Protein 4BGQ (pdb70)

Nearest PDB structures (foldseek):
  4bgq-assembly1_A  TM=1.004E+00  e=2.127E-53  Homo sapiens
  2r3m-assembly1_A  TM=8.392E-01  e=1.145E-23  Homo sapiens
  1ckp-assembly1_A  TM=8.505E-01  e=2.343E-23  Homo sapiens
  8jg8-assembly1_A  TM=8.129E-01  e=1.604E-18  Homo sapiens
  7bko-assembly1_A  TM=8.033E-01  e=1.248E-16  Homo sapiens

Sequence (276 aa):
VMNKFEILGVVGEGAYGVVLKCRHKETHEIVAIKKFKVKETTLRELKMLRTLKQENIVELKEAFRRRGKLYLVFEYVEKNMLELLEEMPNGVPPEKVKSYIYQLIKAIHWCHKNDIVHRDIKPENLLISHNDVLKLCDFGFFARNLSETRWYRSPELLLGAPYGKSVVDMWSVGCILGELSDGQPLFPGESEIDQLFTIQKVLGPLPSEQMKLFYSNPRFHGLRFPAVVNHPQSLERRYLGILNSVLLDLMMKNLLKLDPADRYLTEQCLNHPTFQTQRL

Structure (mmCIF, N/CA/C/O backbone):
data_4BGQ
#
_entry.id   4BGQ
#
_cell.length_a   51.942
_cell.length_b   65.507
_cell.length_c   102.899
_cell.angle_alpha   90.00
_cell.angle_beta   90.00
_cell.angle_gamma   90.00
#
_symmetry.space_group_name_H-M   'P 21 21 21'
#
loop_
_entity.id
_entity.type
_entity.pdbx_description
1 polymer 'CYCLIN-DEPENDENT KINASE-LIKE 5'
2 non-polymer 'SODIUM ION'
3 non-polymer [4-({4-[(3-cyclopentyl-1H-pyrazol-5-yl)amino]pyrimidin-2-yl}amino)phenyl]acetonitrile
4 non-polymer 1,2-ETHANEDIOL
5 non-polymer 'ACETATE ION'
6 water water
#
loop_
_atom_site.group_PDB
_atom_site.id
_atom_site.type_symbol
_atom_site.label_atom_id
_atom_site.label_alt_id
_atom_site.label_comp_id
_atom_site.label_asym_id
_atom_site.label_entity_id
_atom_site.label_seq_id
_atom_site.pdbx_PDB_ins_code
_atom_site.Cartn_x
_atom_site.Cartn_y
_atom_site.Cartn_z
_atom_site.occupancy
_atom_site.B_iso_or_equiv
_atom_site.auth_seq_id
_atom_site.auth_comp_id
_atom_site.auth_asym_id
_atom_site.auth_atom_id
_atom_site.pdbx_PDB_model_num
ATOM 1 N N . VAL A 1 10 ? 67.990 28.687 48.919 1.00 82.34 9 VAL A N 1
ATOM 2 C CA . VAL A 1 10 ? 67.627 30.121 48.690 1.00 85.32 9 VAL A CA 1
ATOM 3 C C . VAL A 1 10 ? 66.582 30.233 47.574 1.00 84.89 9 VAL A C 1
ATOM 4 O O . VAL A 1 10 ? 65.910 29.252 47.256 1.00 85.94 9 VAL A O 1
ATOM 6 N N . MET A 1 11 ? 66.433 31.424 46.991 1.00 84.39 10 MET A N 1
ATOM 7 C CA . MET A 1 11 ? 65.699 31.578 45.725 1.00 78.46 10 MET A CA 1
ATOM 8 C C . MET A 1 11 ? 66.588 31.089 44.586 1.00 74.42 10 MET A C 1
ATOM 9 O O . MET A 1 11 ? 66.177 31.028 43.424 1.00 74.65 10 MET A O 1
ATOM 14 N N . ASN A 1 12 ? 67.830 30.780 44.948 1.00 69.09 11 ASN A N 1
ATOM 15 C CA . ASN A 1 12 ? 68.628 29.794 44.249 1.00 66.38 11 ASN A CA 1
ATOM 16 C C . ASN A 1 12 ? 67.805 28.500 44.084 1.00 56.83 11 ASN A C 1
ATOM 17 O O . ASN A 1 12 ? 67.442 28.155 42.967 1.00 56.11 11 ASN A O 1
ATOM 22 N N . LYS A 1 13 ? 67.476 27.830 45.195 1.00 49.81 12 LYS A N 1
ATOM 23 C CA . LYS A 1 13 ? 66.833 26.497 45.176 1.00 45.07 12 LYS A CA 1
ATOM 24 C C . LYS A 1 13 ? 65.311 26.480 44.927 1.00 40.56 12 LYS A C 1
ATOM 25 O O . LYS A 1 13 ? 64.768 25.465 44.492 1.00 35.46 12 LYS A O 1
ATOM 27 N N . PHE A 1 14 ? 64.634 27.583 45.240 1.00 37.16 13 PHE A N 1
ATOM 28 C CA . PHE A 1 14 ? 63.180 27.669 45.114 1.00 36.04 13 PHE A CA 1
ATOM 29 C C . PHE A 1 14 ? 62.789 28.633 44.004 1.00 37.59 13 PHE A C 1
ATOM 30 O O . PHE A 1 14 ? 63.232 29.783 43.999 1.00 41.94 13 PHE A O 1
ATOM 38 N N . GLU A 1 15 ? 61.952 28.167 43.083 1.00 37.21 14 GLU A N 1
ATOM 39 C CA . GLU A 1 15 ? 61.348 29.011 42.067 1.00 37.95 14 GLU A CA 1
ATOM 40 C C . GLU A 1 15 ? 60.057 29.634 42.604 1.00 36.71 14 GLU A C 1
ATOM 41 O O . GLU A 1 15 ? 59.201 28.925 43.136 1.00 33.64 14 GLU A O 1
ATOM 47 N N . ILE A 1 16 ? 59.893 30.943 42.412 1.00 36.66 15 ILE A N 1
ATOM 48 C CA . ILE A 1 16 ? 58.672 31.648 42.835 1.00 36.55 15 ILE A CA 1
ATOM 49 C C . ILE A 1 16 ? 57.557 31.396 41.828 1.00 35.43 15 ILE A C 1
ATOM 50 O O . ILE A 1 16 ? 57.718 31.681 40.654 1.00 35.60 15 ILE A O 1
ATOM 55 N N . LEU A 1 17 ? 56.431 30.861 42.291 1.00 33.56 16 LEU A N 1
ATOM 56 C CA . LEU A 1 17 ? 55.268 30.619 41.437 1.00 33.75 16 LEU A CA 1
ATOM 57 C C . LEU A 1 17 ? 54.225 31.726 41.536 1.00 33.38 16 LEU A C 1
ATOM 58 O O . LEU A 1 17 ? 53.494 31.951 40.588 1.00 34.31 16 LEU A O 1
ATOM 63 N N . GLY A 1 18 ? 54.155 32.405 42.675 1.00 32.33 17 GLY A N 1
ATOM 64 C CA . GLY A 1 18 ? 53.221 33.507 42.848 1.00 33.14 17 GLY A CA 1
ATOM 65 C C . GLY A 1 18 ? 53.140 33.993 44.283 1.00 33.01 17 GLY A C 1
ATOM 66 O O . GLY A 1 18 ? 53.791 33.450 45.179 1.00 31.17 17 GLY A O 1
ATOM 67 N N . VAL A 1 19 ? 52.340 35.029 44.501 1.00 33.37 18 VAL A N 1
ATOM 68 C CA . VAL A 1 19 ? 52.179 35.607 45.820 1.00 34.86 18 VAL A CA 1
ATOM 69 C C . VAL A 1 19 ? 50.887 35.067 46.413 1.00 35.38 18 VAL A C 1
ATOM 70 O O . VAL A 1 19 ? 49.825 35.178 45.799 1.00 35.22 18 VAL A O 1
ATOM 74 N N . VAL A 1 20 ? 51.006 34.449 47.584 1.00 34.16 19 VAL A N 1
ATOM 75 C CA . VAL A 1 20 ? 49.869 33.929 48.342 1.00 36.56 19 VAL A CA 1
ATOM 76 C C . VAL A 1 20 ? 49.173 35.048 49.097 1.00 37.66 19 VAL A C 1
ATOM 77 O O . VAL A 1 20 ? 47.953 35.142 49.098 1.00 41.23 19 VAL A O 1
ATOM 81 N N . GLY A 1 21 ? 49.954 35.870 49.776 1.00 38.91 20 GLY A N 1
ATOM 82 C CA . GLY A 1 21 ? 49.403 36.945 50.568 1.00 39.98 20 GLY A CA 1
ATOM 83 C C . GLY A 1 21 ? 50.456 37.957 50.948 1.00 42.01 20 GLY A C 1
ATOM 84 O O . GLY A 1 21 ? 51.649 37.667 50.935 1.00 37.62 20 GLY A O 1
ATOM 85 N N . GLU A 1 22 ? 49.991 39.163 51.252 1.00 46.24 21 GLU A N 1
ATOM 86 C CA . GLU A 1 22 ? 50.830 40.249 51.717 1.00 50.99 21 GLU A CA 1
ATOM 87 C C . GLU A 1 22 ? 49.997 41.015 52.729 1.00 55.24 21 GLU A C 1
ATOM 88 O O . GLU A 1 22 ? 48.843 41.331 52.459 1.00 59.79 21 GLU A O 1
ATOM 90 N N . GLY A 1 23 ? 50.559 41.287 53.894 1.00 58.48 22 GLY A N 1
ATOM 91 C CA . GLY A 1 23 ? 49.841 42.053 54.903 1.00 62.81 22 GLY A CA 1
ATOM 92 C C . GLY A 1 23 ? 50.730 42.468 56.052 1.00 66.41 22 GLY A C 1
ATOM 93 O O . GLY A 1 23 ? 51.932 42.699 55.868 1.00 66.32 22 GLY A O 1
ATOM 94 N N . ALA A 1 24 ? 50.121 42.577 57.234 1.00 70.22 23 ALA A N 1
ATOM 95 C CA . ALA A 1 24 ? 50.842 42.849 58.474 1.00 73.45 23 ALA A CA 1
ATOM 96 C C . ALA A 1 24 ? 51.809 41.710 58.810 1.00 75.34 23 ALA A C 1
ATOM 97 O O . ALA A 1 24 ? 52.925 41.950 59.281 1.00 79.68 23 ALA A O 1
ATOM 99 N N . TYR A 1 25 ? 51.378 40.472 58.566 1.00 74.51 24 TYR A N 1
ATOM 100 C CA . TYR A 1 25 ? 52.256 39.294 58.708 1.00 72.39 24 TYR A CA 1
ATOM 101 C C . TYR A 1 25 ? 53.530 39.387 57.854 1.00 71.22 24 TYR A C 1
ATOM 102 O O . TYR A 1 25 ? 54.578 38.868 58.241 1.00 73.89 24 TYR A O 1
ATOM 111 N N . GLY A 1 26 ? 53.436 40.067 56.713 1.00 67.27 25 GLY A N 1
ATOM 112 C CA . GLY A 1 26 ? 54.565 40.232 55.798 1.00 63.27 25 GLY A CA 1
ATOM 113 C C . GLY A 1 26 ? 54.119 39.810 54.413 1.00 57.94 25 GLY A C 1
ATOM 114 O O . GLY A 1 26 ? 53.096 40.298 53.924 1.00 54.85 25 GLY A O 1
ATOM 115 N N . VAL A 1 27 ? 54.869 38.887 53.800 1.00 52.01 26 VAL A N 1
ATOM 116 C CA . VAL A 1 27 ? 54.535 38.356 52.476 1.00 45.67 26 VAL A CA 1
ATOM 117 C C . VAL A 1 27 ? 54.788 36.846 52.421 1.00 41.52 26 VAL A C 1
ATOM 118 O O . VAL A 1 27 ? 55.844 36.361 52.859 1.00 40.04 26 VAL A O 1
ATOM 122 N N . VAL A 1 28 ? 53.799 36.121 51.900 1.00 36.06 27 VAL A N 1
ATOM 123 C CA . VAL A 1 28 ? 53.896 34.683 51.694 1.00 34.20 27 VAL A CA 1
ATOM 124 C C . VAL A 1 28 ? 53.910 34.388 50.197 1.00 31.21 27 VAL A C 1
ATOM 125 O O . VAL A 1 28 ? 52.989 34.780 49.471 1.00 30.32 27 VAL A O 1
ATOM 129 N N . LEU A 1 29 ? 54.945 33.669 49.765 1.00 29.96 28 LEU A N 1
ATOM 130 C CA . LEU A 1 29 ? 55.155 33.284 48.366 1.00 28.84 28 LEU A CA 1
ATOM 131 C C . LEU A 1 29 ? 54.919 31.788 48.181 1.00 27.55 28 LEU A C 1
ATOM 132 O O . LEU A 1 29 ? 55.288 30.979 49.040 1.00 25.59 28 LEU A O 1
ATOM 137 N N . LYS A 1 30 ? 54.304 31.435 47.059 1.00 26.17 29 LYS A N 1
ATOM 138 C CA . LYS A 1 30 ? 54.103 30.060 46.667 1.00 25.78 29 LYS A CA 1
ATOM 139 C C . LYS A 1 30 ? 55.300 29.707 45.807 1.00 25.65 29 LYS A C 1
ATOM 140 O O . LYS A 1 30 ? 55.549 30.373 44.799 1.00 26.35 29 LYS A O 1
ATOM 146 N N . CYS A 1 31 ? 56.044 28.676 46.197 1.00 24.05 30 CYS A N 1
ATOM 147 C CA . CYS A 1 31 ? 57.319 28.360 45.542 1.00 24.81 30 CYS A CA 1
ATOM 148 C C . CYS A 1 31 ? 57.471 26.869 45.303 1.00 24.69 30 CYS A C 1
ATOM 149 O O . CYS A 1 31 ? 56.729 26.061 45.864 1.00 24.38 30 CYS A O 1
ATOM 152 N N . ARG A 1 32 ? 58.450 26.514 44.470 1.00 25.34 31 ARG A N 1
ATOM 153 C CA . ARG A 1 32 ? 58.691 25.128 44.076 1.00 25.56 31 ARG A CA 1
ATOM 154 C C . ARG A 1 32 ? 60.186 24.840 44.156 1.00 26.03 31 ARG A C 1
ATOM 155 O O . ARG A 1 32 ? 60.996 25.584 43.593 1.00 26.11 31 ARG A O 1
ATOM 163 N N . HIS A 1 33 ? 60.546 23.789 44.889 1.00 26.03 32 HIS A N 1
ATOM 164 C CA . HIS A 1 33 ? 61.927 23.354 44.972 1.00 27.82 32 HIS A CA 1
ATOM 165 C C . HIS A 1 33 ? 62.396 22.853 43.593 1.00 28.33 32 HIS A C 1
ATOM 166 O O . HIS A 1 33 ? 61.776 21.969 42.997 1.00 26.03 32 HIS A O 1
ATOM 173 N N . LYS A 1 34 ? 63.494 23.415 43.103 1.00 30.01 33 LYS A N 1
ATOM 174 C CA . LYS A 1 34 ? 63.984 23.120 41.748 1.00 33.29 33 LYS A CA 1
ATOM 175 C C . LYS A 1 34 ? 64.471 21.690 41.534 1.00 32.64 33 LYS A C 1
ATOM 176 O O . LYS A 1 34 ? 64.390 21.172 40.428 1.00 32.23 33 LYS A O 1
ATOM 182 N N . GLU A 1 35 ? 64.986 21.065 42.583 1.00 33.24 34 GLU A N 1
ATOM 183 C CA . GLU A 1 35 ? 65.466 19.681 42.497 1.00 34.40 34 GLU A CA 1
ATOM 184 C C . GLU A 1 35 ? 64.391 18.632 42.798 1.00 31.76 34 GLU A C 1
ATOM 185 O O . GLU A 1 35 ? 64.270 17.677 42.064 1.00 28.78 34 GLU A O 1
ATOM 191 N N . THR A 1 36 ? 63.600 18.827 43.856 1.00 29.02 35 THR A N 1
ATOM 192 C CA . THR A 1 36 ? 62.609 17.835 44.294 1.00 28.27 35 THR A CA 1
ATOM 193 C C . THR A 1 36 ? 61.203 18.103 43.759 1.00 27.30 35 THR A C 1
ATOM 194 O O . THR A 1 36 ? 60.349 17.229 43.830 1.00 28.64 35 THR A O 1
ATOM 198 N N . HIS A 1 37 ? 60.972 19.306 43.233 1.00 27.41 36 HIS A N 1
ATOM 199 C CA . HIS A 1 37 ? 59.646 19.771 42.778 1.00 25.92 36 HIS A CA 1
ATOM 200 C C . HIS A 1 37 ? 58.556 19.880 43.869 1.00 23.63 36 HIS A C 1
ATOM 201 O O . HIS A 1 37 ? 57.394 20.059 43.552 1.00 22.20 36 HIS A O 1
ATOM 208 N N . GLU A 1 38 ? 58.930 19.842 45.137 1.00 23.62 37 GLU A N 1
ATOM 209 C CA . GLU A 1 38 ? 57.954 20.051 46.208 1.00 24.01 37 GLU A CA 1
ATOM 210 C C . GLU A 1 38 ? 57.434 21.485 46.162 1.00 22.99 37 GLU A C 1
ATOM 211 O O . GLU A 1 38 ? 58.222 22.425 46.029 1.00 23.02 37 GLU A O 1
ATOM 217 N N . ILE A 1 39 ? 56.123 21.661 46.330 1.00 22.04 38 ILE A N 1
ATOM 218 C CA . ILE A 1 39 ? 55.545 23.006 46.411 1.00 22.51 38 ILE A CA 1
ATOM 219 C C . ILE A 1 39 ? 55.486 23.400 47.892 1.00 22.01 38 ILE A C 1
ATOM 220 O O . ILE A 1 39 ? 55.062 22.603 48.715 1.00 21.00 38 ILE A O 1
ATOM 225 N N . VAL A 1 40 ? 55.939 24.615 48.210 1.00 21.26 39 VAL A N 1
ATOM 226 C CA . VAL A 1 40 ? 55.978 25.113 49.573 1.00 22.04 39 VAL A CA 1
ATOM 227 C C . VAL A 1 40 ? 55.455 26.544 49.649 1.00 21.89 39 VAL A C 1
ATOM 228 O O . VAL A 1 40 ? 55.317 27.209 48.631 1.00 21.29 39 VAL A O 1
ATOM 232 N N . ALA A 1 41 ? 55.165 26.996 50.867 1.00 22.60 40 ALA A N 1
ATOM 233 C CA . ALA A 1 41 ? 54.830 28.388 51.137 1.00 23.10 40 ALA A CA 1
ATOM 234 C C . ALA A 1 41 ? 55.981 29.049 51.880 1.00 24.09 40 ALA A C 1
ATOM 235 O O . ALA A 1 41 ? 56.354 28.612 52.970 1.00 24.56 40 ALA A O 1
ATOM 237 N N . ILE A 1 42 ? 56.537 30.112 51.318 1.00 23.68 41 ILE A N 1
ATOM 238 C CA . ILE A 1 42 ? 57.682 30.757 51.940 1.00 26.05 41 ILE A CA 1
ATOM 239 C C . ILE A 1 42 ? 57.289 32.122 52.478 1.00 28.54 41 ILE A C 1
ATOM 240 O O . ILE A 1 42 ? 56.793 32.977 51.740 1.00 28.23 41 ILE A O 1
ATOM 245 N N . LYS A 1 43 ? 57.483 32.301 53.781 1.00 30.72 42 LYS A N 1
ATOM 246 C CA . LYS A 1 43 ? 57.195 33.570 54.411 1.00 34.15 42 LYS A CA 1
ATOM 247 C C . LYS A 1 43 ? 58.484 34.390 54.465 1.00 38.55 42 LYS A C 1
ATOM 248 O O . LYS A 1 43 ? 59.469 33.985 55.088 1.00 35.65 42 LYS A O 1
ATOM 254 N N . LYS A 1 44 ? 58.462 35.531 53.779 1.00 44.57 43 LYS A N 1
ATOM 255 C CA . LYS A 1 44 ? 59.567 36.490 53.766 1.00 51.12 43 LYS A CA 1
ATOM 256 C C . LYS A 1 44 ? 59.182 37.678 54.636 1.00 55.11 43 LYS A C 1
ATOM 257 O O . LYS A 1 44 ? 58.023 38.085 54.678 1.00 54.45 43 LYS A O 1
ATOM 263 N N . PHE A 1 45 ? 60.168 38.223 55.338 1.00 60.18 44 PHE A N 1
ATOM 264 C CA . PHE A 1 45 ? 59.937 39.298 56.287 1.00 64.43 44 PHE A CA 1
ATOM 265 C C . PHE A 1 45 ? 60.382 40.632 55.680 1.00 67.06 44 PHE A C 1
ATOM 266 O O . PHE A 1 45 ? 61.399 40.691 54.987 1.00 68.88 44 PHE A O 1
ATOM 274 N N . LYS A 1 46 ? 59.607 41.686 55.920 1.00 68.61 45 LYS A N 1
ATOM 275 C CA . LYS A 1 46 ? 59.937 43.025 55.412 1.00 71.90 45 LYS A CA 1
ATOM 276 C C . LYS A 1 46 ? 60.970 43.713 56.301 1.00 75.29 45 LYS A C 1
ATOM 277 O O . LYS A 1 46 ? 60.641 44.217 57.375 1.00 77.97 45 LYS A O 1
ATOM 279 N N . VAL A 1 54 ? 64.996 39.068 63.278 1.00 55.14 53 VAL A N 1
ATOM 280 C CA . VAL A 1 54 ? 64.247 38.063 64.029 1.00 54.94 53 VAL A CA 1
ATOM 281 C C . VAL A 1 54 ? 63.788 38.618 65.374 1.00 57.72 53 VAL A C 1
ATOM 282 O O . VAL A 1 54 ? 64.577 39.211 66.101 1.00 62.98 53 VAL A O 1
ATOM 286 N N . LYS A 1 55 ? 62.522 38.397 65.711 1.00 58.49 54 LYS A N 1
ATOM 287 C CA . LYS A 1 55 ? 61.960 38.904 66.959 1.00 60.16 54 LYS A CA 1
ATOM 288 C C . LYS A 1 55 ? 61.478 37.756 67.844 1.00 60.31 54 LYS A C 1
ATOM 289 O O . LYS A 1 55 ? 61.328 36.620 67.376 1.00 58.26 54 LYS A O 1
ATOM 293 N N . GLU A 1 56 ? 61.249 38.066 69.122 1.00 58.48 55 GLU A N 1
ATOM 294 C CA . GLU A 1 56 ? 60.910 37.066 70.136 1.00 54.86 55 GLU A CA 1
ATOM 295 C C . GLU A 1 56 ? 59.717 36.239 69.714 1.00 52.97 55 GLU A C 1
ATOM 296 O O . GLU A 1 56 ? 59.690 35.021 69.926 1.00 52.25 55 GLU A O 1
ATOM 298 N N . THR A 1 57 ? 58.738 36.905 69.107 1.00 47.97 56 THR A N 1
ATOM 299 C CA . THR A 1 57 ? 57.513 36.258 68.690 1.00 46.34 56 THR A CA 1
ATOM 300 C C . THR A 1 57 ? 57.828 35.129 67.699 1.00 42.82 56 THR A C 1
ATOM 301 O O . THR A 1 57 ? 57.297 34.031 67.839 1.00 41.18 56 THR A O 1
ATOM 305 N N . THR A 1 58 ? 58.712 35.385 66.731 1.00 38.77 57 THR A N 1
ATOM 306 C CA . THR A 1 58 ? 59.079 34.351 65.758 1.00 37.53 57 THR A CA 1
ATOM 307 C C . THR A 1 58 ? 59.664 33.134 66.488 1.00 34.31 57 THR A C 1
ATOM 308 O O . THR A 1 58 ? 59.239 32.013 66.235 1.00 32.96 57 THR A O 1
ATOM 312 N N . LEU A 1 59 ? 60.608 33.353 67.406 1.00 33.45 58 LEU A N 1
ATOM 313 C CA . LEU A 1 59 ? 61.225 32.236 68.141 1.00 32.75 58 LEU A CA 1
ATOM 314 C C . LEU A 1 59 ? 60.216 31.443 68.996 1.00 33.08 58 LEU A C 1
ATOM 315 O O . LEU A 1 59 ? 60.296 30.215 69.086 1.00 29.80 58 LEU A O 1
ATOM 320 N N . ARG A 1 60 ? 59.284 32.147 69.627 1.00 32.33 59 ARG A N 1
ATOM 321 C CA . ARG A 1 60 ? 58.238 31.505 70.416 1.00 35.09 59 ARG A CA 1
ATOM 322 C C . ARG A 1 60 ? 57.366 30.597 69.546 1.00 31.30 59 ARG A C 1
ATOM 323 O O . ARG A 1 60 ? 57.066 29.456 69.924 1.00 31.61 59 ARG A O 1
ATOM 331 N N . GLU A 1 61 ? 56.983 31.109 68.379 1.00 31.11 60 GLU A N 1
ATOM 332 C CA . GLU A 1 61 ? 56.120 30.385 67.441 1.00 31.67 60 GLU A CA 1
ATOM 333 C C . GLU A 1 61 ? 56.771 29.112 66.904 1.00 29.50 60 GLU A C 1
ATOM 334 O O . GLU A 1 61 ? 56.132 28.054 66.846 1.00 25.35 60 GLU A O 1
ATOM 340 N N . LEU A 1 62 ? 58.045 29.203 66.521 1.00 29.18 61 LEU A N 1
ATOM 341 C CA . LEU A 1 62 ? 58.753 28.035 66.008 1.00 27.81 61 LEU A CA 1
ATOM 342 C C . LEU A 1 62 ? 58.783 26.916 67.045 1.00 27.01 61 LEU A C 1
ATOM 343 O O . LEU A 1 62 ? 58.612 25.748 66.709 1.00 24.94 61 LEU A O 1
ATOM 348 N N . LYS A 1 63 ? 58.993 27.273 68.308 1.00 27.25 62 LYS A N 1
ATOM 349 C CA . LYS A 1 63 ? 58.964 26.290 69.379 1.00 27.63 62 LYS A CA 1
ATOM 350 C C . LYS A 1 63 ? 57.594 25.609 69.462 1.00 26.68 62 LYS A C 1
ATOM 351 O O . LYS A 1 63 ? 57.499 24.400 69.549 1.00 24.93 62 LYS A O 1
ATOM 357 N N . MET A 1 64 ? 56.526 26.389 69.409 1.00 26.65 63 MET A N 1
ATOM 358 C CA . MET A 1 64 ? 55.184 25.800 69.478 1.00 26.04 63 MET A CA 1
ATOM 359 C C . MET A 1 64 ? 54.872 24.903 68.298 1.00 23.59 63 MET A C 1
ATOM 360 O O . MET A 1 64 ? 54.289 23.824 68.464 1.00 22.61 63 MET A O 1
ATOM 365 N N . LEU A 1 65 ? 55.269 25.332 67.106 1.00 23.61 64 LEU A N 1
ATOM 366 C CA . LEU A 1 65 ? 55.069 24.514 65.920 1.00 25.31 64 LEU A CA 1
ATOM 367 C C . LEU A 1 65 ? 55.735 23.152 66.035 1.00 25.41 64 LEU A C 1
ATOM 368 O O . LEU A 1 65 ? 55.188 22.169 65.560 1.00 25.36 64 LEU A O 1
ATOM 373 N N . ARG A 1 66 ? 56.915 23.089 66.652 1.00 26.47 65 ARG A N 1
ATOM 374 C CA . ARG A 1 66 ? 57.587 21.797 66.849 1.00 27.09 65 ARG A CA 1
ATOM 375 C C . ARG A 1 66 ? 56.841 20.924 67.847 1.00 25.02 65 ARG A C 1
ATOM 376 O O . ARG A 1 66 ? 56.654 19.737 67.633 1.00 25.08 65 ARG A O 1
ATOM 384 N N . THR A 1 67 ? 56.432 21.517 68.954 1.00 24.36 66 THR A N 1
ATOM 385 C CA . THR A 1 67 ? 55.629 20.806 69.932 1.00 25.47 66 THR A CA 1
ATOM 386 C C . THR A 1 67 ? 54.355 20.240 69.318 1.00 25.06 66 THR A C 1
ATOM 387 O O . THR A 1 67 ? 53.979 19.099 69.590 1.00 24.86 66 THR A O 1
ATOM 391 N N . LEU A 1 68 ? 53.706 21.031 68.472 1.00 23.28 67 LEU A N 1
ATOM 392 C CA . LEU A 1 68 ? 52.369 20.688 67.967 1.00 23.32 67 LEU A CA 1
ATOM 393 C C . LEU A 1 68 ? 52.346 19.887 66.649 1.00 22.72 67 LEU A C 1
ATOM 394 O O . LEU A 1 68 ? 51.270 19.595 66.120 1.00 22.12 67 LEU A O 1
ATOM 399 N N . LYS A 1 69 ? 53.509 19.494 66.148 1.00 24.26 68 LYS A N 1
ATOM 400 C CA . LYS A 1 69 ? 53.623 18.846 64.833 1.00 25.51 68 LYS A CA 1
ATOM 401 C C . LYS A 1 69 ? 52.605 17.729 64.685 1.00 26.33 68 LYS A C 1
ATOM 402 O O . LYS A 1 69 ? 52.575 16.809 65.490 1.00 27.60 68 LYS A O 1
ATOM 408 N N . GLN A 1 70 ? 51.726 17.866 63.695 1.00 25.70 69 GLN A N 1
ATOM 409 C CA . GLN A 1 70 ? 50.624 16.946 63.450 1.00 25.30 69 GLN A CA 1
ATOM 410 C C . GLN A 1 70 ? 49.943 17.314 62.130 1.00 24.18 69 GLN A C 1
ATOM 411 O O . GLN A 1 70 ? 50.128 18.425 61.635 1.00 24.08 69 GLN A O 1
ATOM 417 N N . GLU A 1 71 ? 49.145 16.404 61.574 1.00 24.88 70 GLU A N 1
ATOM 418 C CA . GLU A 1 71 ? 48.504 16.620 60.263 1.00 24.36 70 GLU A CA 1
ATOM 419 C C . GLU A 1 71 ? 47.527 17.814 60.239 1.00 24.10 70 GLU A C 1
ATOM 420 O O . GLU A 1 71 ? 47.235 18.344 59.171 1.00 24.04 70 GLU A O 1
ATOM 422 N N . ASN A 1 72 ? 47.014 18.226 61.401 1.00 22.31 71 ASN A N 1
ATOM 423 C CA . ASN A 1 72 ? 46.083 19.377 61.468 1.00 21.05 71 ASN A CA 1
ATOM 424 C C . ASN A 1 72 ? 46.745 20.682 61.943 1.00 19.87 71 ASN A C 1
ATOM 425 O O . ASN A 1 72 ? 46.068 21.659 62.287 1.00 19.64 71 ASN A O 1
ATOM 430 N N . ILE A 1 73 ? 48.073 20.702 61.937 1.00 20.46 72 ILE A N 1
ATOM 431 C CA . ILE A 1 73 ? 48.854 21.899 62.236 1.00 20.02 72 ILE A CA 1
ATOM 432 C C . ILE A 1 73 ? 49.840 22.117 61.081 1.00 21.70 72 ILE A C 1
ATOM 433 O O . ILE A 1 73 ? 50.531 21.173 60.650 1.00 20.52 72 ILE A O 1
ATOM 438 N N . VAL A 1 74 ? 49.938 23.348 60.591 1.00 22.01 73 VAL A N 1
ATOM 439 C CA . VAL A 1 74 ? 50.809 23.618 59.449 1.00 23.90 73 VAL A CA 1
ATOM 440 C C . VAL A 1 74 ? 52.250 23.269 59.805 1.00 24.38 73 VAL A C 1
ATOM 441 O O . VAL A 1 74 ? 52.732 23.601 60.901 1.00 23.30 73 VAL A O 1
ATOM 445 N N . GLU A 1 75 ? 52.922 22.558 58.903 1.00 24.72 74 GLU A N 1
ATOM 446 C CA . GLU A 1 75 ? 54.282 22.120 59.160 1.00 25.12 74 GLU A CA 1
ATOM 447 C C . GLU A 1 75 ? 55.302 23.181 58.736 1.00 25.23 74 GLU A C 1
ATOM 448 O O . GLU A 1 75 ? 55.270 23.683 57.603 1.00 24.40 74 GLU A O 1
ATOM 454 N N . LEU A 1 76 ? 56.217 23.516 59.639 1.00 25.28 75 LEU A N 1
ATOM 455 C CA . LEU A 1 76 ? 57.403 24.284 59.270 1.00 27.36 75 LEU A CA 1
ATOM 456 C C . LEU A 1 76 ? 58.459 23.294 58.778 1.00 27.41 75 LEU A C 1
ATOM 457 O O . LEU A 1 76 ? 58.765 22.316 59.455 1.00 28.30 75 LEU A O 1
ATOM 462 N N . LYS A 1 77 ? 58.992 23.538 57.596 1.00 25.09 76 LYS A N 1
ATOM 463 C CA . LYS A 1 77 ? 59.918 22.610 56.975 1.00 28.35 76 LYS A CA 1
ATOM 464 C C . LYS A 1 77 ? 61.373 23.038 57.150 1.00 28.45 76 LYS A C 1
ATOM 465 O O . LYS A 1 77 ? 62.229 22.190 57.330 1.00 27.79 76 LYS A O 1
ATOM 471 N N . GLU A 1 78 ? 61.658 24.333 57.041 1.00 27.57 77 GLU A N 1
ATOM 472 C CA . GLU A 1 78 ? 63.034 24.835 57.206 1.00 29.44 77 GLU A CA 1
ATOM 473 C C . GLU A 1 78 ? 63.047 26.349 57.330 1.00 28.15 77 GLU A C 1
ATOM 474 O O . GLU A 1 78 ? 62.025 27.007 57.096 1.00 25.02 77 GLU A O 1
ATOM 480 N N . ALA A 1 79 ? 64.189 26.890 57.745 1.00 26.91 78 ALA A N 1
ATOM 481 C CA . ALA A 1 79 ? 64.402 28.338 57.762 1.00 26.96 78 ALA A CA 1
ATOM 482 C C . ALA A 1 79 ? 65.681 28.616 57.013 1.00 28.12 78 ALA A C 1
ATOM 483 O O . ALA A 1 79 ? 66.603 27.824 57.087 1.00 25.42 78 ALA A O 1
ATOM 485 N N . PHE A 1 80 ? 65.744 29.729 56.285 1.00 28.73 79 PHE A N 1
ATOM 486 C CA . PHE A 1 80 ? 67.013 30.160 55.701 1.00 30.35 79 PHE A CA 1
ATOM 487 C C . PHE A 1 80 ? 67.139 31.673 55.710 1.00 33.55 79 PHE A C 1
ATOM 488 O O . PHE A 1 80 ? 66.210 32.380 56.106 1.00 34.28 79 PHE A O 1
ATOM 496 N N . ARG A 1 81 ? 68.327 32.143 55.342 1.00 37.88 80 ARG A N 1
ATOM 497 C CA . ARG A 1 81 ? 68.633 33.564 55.281 1.00 41.85 80 ARG A CA 1
ATOM 498 C C . ARG A 1 81 ? 69.255 33.918 53.947 1.00 43.76 80 ARG A C 1
ATOM 499 O O . ARG A 1 81 ? 70.088 33.190 53.433 1.00 42.40 80 ARG A O 1
ATOM 507 N N . ARG A 1 82 ? 68.850 35.053 53.401 1.00 48.99 81 ARG A N 1
ATOM 508 C CA . ARG A 1 82 ? 69.510 35.618 52.233 1.00 52.75 81 ARG A CA 1
ATOM 509 C C . ARG A 1 82 ? 69.868 37.050 52.613 1.00 55.15 81 ARG A C 1
ATOM 510 O O . ARG A 1 82 ? 68.981 37.894 52.787 1.00 56.10 81 ARG A O 1
ATOM 512 N N . ARG A 1 83 ? 71.164 37.297 52.801 1.00 58.57 82 ARG A N 1
ATOM 513 C CA . ARG A 1 83 ? 71.661 38.620 53.158 1.00 59.03 82 ARG A CA 1
ATOM 514 C C . ARG A 1 83 ? 70.966 39.153 54.403 1.00 57.96 82 ARG A C 1
ATOM 515 O O . ARG A 1 83 ? 70.492 40.282 54.410 1.00 59.33 82 ARG A O 1
ATOM 517 N N . GLY A 1 84 ? 70.873 38.328 55.443 1.00 56.37 83 GLY A N 1
ATOM 518 C CA . GLY A 1 84 ? 70.283 38.761 56.711 1.00 52.82 83 GLY A CA 1
ATOM 519 C C . GLY A 1 84 ? 68.764 38.723 56.811 1.00 50.79 83 GLY A C 1
ATOM 520 O O . GLY A 1 84 ? 68.222 38.770 57.923 1.00 49.70 83 GLY A O 1
ATOM 521 N N . LYS A 1 85 ? 68.065 38.652 55.673 1.00 47.11 84 LYS A N 1
ATOM 522 C CA . LYS A 1 85 ? 66.603 38.534 55.678 1.00 42.41 84 LYS A CA 1
ATOM 523 C C . LYS A 1 85 ? 66.198 37.091 56.003 1.00 37.27 84 LYS A C 1
ATOM 524 O O . LYS A 1 85 ? 66.707 36.167 55.394 1.00 35.48 84 LYS A O 1
ATOM 526 N N . LEU A 1 86 ? 65.272 36.920 56.947 1.00 36.34 85 LEU A N 1
ATOM 527 C CA . LEU A 1 86 ? 64.751 35.597 57.316 1.00 34.55 85 LEU A CA 1
ATOM 528 C C . LEU A 1 86 ? 63.659 35.084 56.358 1.00 33.51 85 LEU A C 1
ATOM 529 O O . LEU A 1 86 ? 62.683 35.776 56.113 1.00 31.44 85 LEU A O 1
ATOM 534 N N . TYR A 1 87 ? 63.811 33.852 55.866 1.00 32.11 86 TYR A N 1
ATOM 535 C CA . TYR A 1 87 ? 62.738 33.156 55.141 1.00 30.58 86 TYR A CA 1
ATOM 536 C C . TYR A 1 87 ? 62.338 31.890 55.905 1.00 27.69 86 TYR A C 1
ATOM 537 O O . TYR A 1 87 ? 63.214 31.128 56.305 1.00 25.45 86 TYR A O 1
ATOM 546 N N . LEU A 1 88 ? 61.033 31.672 56.095 1.00 23.92 87 LEU A N 1
ATOM 547 C CA . LEU A 1 88 ? 60.512 30.455 56.725 1.00 23.11 87 LEU A CA 1
ATOM 548 C C . LEU A 1 88 ? 59.755 29.659 55.673 1.00 22.76 87 LEU A C 1
ATOM 549 O O . LEU A 1 88 ? 58.855 30.201 55.005 1.00 23.32 87 LEU A O 1
ATOM 554 N N . VAL A 1 89 ? 60.121 28.390 55.526 1.00 21.17 88 VAL A N 1
ATOM 555 C CA . VAL A 1 89 ? 59.494 27.487 54.552 1.00 22.21 88 VAL A CA 1
ATOM 556 C C . VAL A 1 89 ? 58.475 26.568 55.236 1.00 21.27 88 VAL A C 1
ATOM 557 O O . VAL A 1 89 ? 58.840 25.743 56.078 1.00 21.17 88 VAL A O 1
ATOM 561 N N . PHE A 1 90 ? 57.211 26.696 54.836 1.00 20.74 89 PHE A N 1
ATOM 562 C CA . PHE A 1 90 ? 56.123 25.890 55.346 1.00 20.61 89 PHE A CA 1
ATOM 563 C C . PHE A 1 90 ? 55.537 24.974 54.304 1.00 21.05 89 PHE A C 1
ATOM 564 O O . PHE A 1 90 ? 55.622 25.237 53.108 1.00 21.17 89 PHE A O 1
ATOM 572 N N . GLU A 1 91 ? 54.872 23.920 54.780 1.00 20.38 90 GLU A N 1
ATOM 573 C CA . GLU A 1 91 ? 53.884 23.225 54.004 1.00 21.81 90 GLU A CA 1
ATOM 574 C C . GLU A 1 91 ? 52.980 24.232 53.274 1.00 21.05 90 GLU A C 1
ATOM 575 O O . GLU A 1 91 ? 52.558 25.266 53.852 1.00 20.92 90 GLU A O 1
ATOM 581 N N . TYR A 1 92 ? 52.661 23.928 52.024 1.00 20.70 91 TYR A N 1
ATOM 582 C CA . TYR A 1 92 ? 51.706 24.737 51.269 1.00 20.43 91 TYR A CA 1
ATOM 583 C C . TYR A 1 92 ? 50.321 24.065 51.244 1.00 20.10 91 TYR A C 1
ATOM 584 O O . TYR A 1 92 ? 50.192 22.905 50.878 1.00 18.96 91 TYR A O 1
ATOM 593 N N . VAL A 1 93 ? 49.299 24.843 51.591 1.00 19.77 92 VAL A N 1
ATOM 594 C CA . VAL A 1 93 ? 47.915 24.404 51.596 1.00 20.75 92 VAL A CA 1
ATOM 595 C C . VAL A 1 93 ? 47.195 25.319 50.610 1.00 21.34 92 VAL A C 1
ATOM 596 O O . VAL A 1 93 ? 47.453 26.513 50.589 1.00 21.33 92 VAL A O 1
ATOM 600 N N . GLU A 1 94 ? 46.297 24.769 49.796 1.00 22.96 93 GLU A N 1
ATOM 601 C CA . GLU A 1 94 ? 45.830 25.479 48.593 1.00 24.54 93 GLU A CA 1
ATOM 602 C C . GLU A 1 94 ? 44.986 26.719 48.878 1.00 24.33 93 GLU A C 1
ATOM 603 O O . GLU A 1 94 ? 44.922 27.604 48.060 1.00 22.77 93 GLU A O 1
ATOM 609 N N . LYS A 1 95 ? 44.299 26.761 50.017 1.00 23.94 94 LYS A N 1
ATOM 610 C CA . LYS A 1 95 ? 43.459 27.907 50.336 1.00 23.66 94 LYS A CA 1
ATOM 611 C C . LYS A 1 95 ? 43.245 28.035 51.850 1.00 23.07 94 LYS A C 1
ATOM 612 O O . LYS A 1 95 ? 43.540 27.106 52.598 1.00 20.81 94 LYS A O 1
ATOM 618 N N . ASN A 1 96 ? 42.714 29.181 52.271 1.00 23.58 95 ASN A N 1
ATOM 619 C CA . ASN A 1 96 ? 42.157 29.340 53.622 1.00 22.87 95 ASN A CA 1
ATOM 620 C C . ASN A 1 96 ? 40.643 29.545 53.647 1.00 23.71 95 ASN A C 1
ATOM 621 O O . ASN A 1 96 ? 39.986 29.703 52.596 1.00 23.88 95 ASN A O 1
ATOM 626 N N . MET A 1 97 ? 40.080 29.529 54.855 1.00 22.61 96 MET A N 1
ATOM 627 C CA . MET A 1 97 ? 38.641 29.600 55.021 1.00 21.88 96 MET A CA 1
ATOM 628 C C . MET A 1 97 ? 38.127 30.963 54.583 1.00 23.32 96 MET A C 1
ATOM 629 O O . MET A 1 97 ? 37.019 31.063 54.075 1.00 23.98 96 MET A O 1
ATOM 634 N N . LEU A 1 98 ? 38.928 32.001 54.778 1.00 25.00 97 LEU A N 1
ATOM 635 C CA . LEU A 1 98 ? 38.574 33.351 54.326 1.00 28.61 97 LEU A CA 1
ATOM 636 C C . LEU A 1 98 ? 38.308 33.397 52.821 1.00 30.23 97 LEU A C 1
ATOM 637 O O . LEU A 1 98 ? 37.339 34.020 52.376 1.00 30.54 97 LEU A O 1
ATOM 642 N N . GLU A 1 99 ? 39.164 32.735 52.046 1.00 30.73 98 GLU A N 1
ATOM 643 C CA . GLU A 1 99 ? 39.003 32.663 50.585 1.00 32.27 98 GLU A CA 1
ATOM 644 C C . GLU A 1 99 ? 37.777 31.862 50.205 1.00 30.35 98 GLU A C 1
ATOM 645 O O . GLU A 1 99 ? 37.002 32.234 49.314 1.00 29.04 98 GLU A O 1
ATOM 651 N N . LEU A 1 100 ? 37.577 30.770 50.918 1.00 29.21 99 LEU A N 1
ATOM 652 C CA . LEU A 1 100 ? 36.395 29.964 50.738 1.00 30.24 99 LEU A CA 1
ATOM 653 C C . LEU A 1 100 ? 35.097 30.748 50.953 1.00 30.58 99 LEU A C 1
ATOM 654 O O . LEU A 1 100 ? 34.118 30.572 50.222 1.00 32.42 99 LEU A O 1
ATOM 659 N N . LEU A 1 101 ? 35.072 31.605 51.961 1.00 28.32 100 LEU A N 1
ATOM 660 C CA . LEU A 1 101 ? 33.884 32.417 52.230 1.00 28.98 100 LEU A CA 1
ATOM 661 C C . LEU A 1 101 ? 33.705 33.521 51.176 1.00 30.85 100 LEU A C 1
ATOM 662 O O . LEU A 1 101 ? 32.584 33.940 50.903 1.00 31.15 100 LEU A O 1
ATOM 667 N N . GLU A 1 102 ? 34.799 33.969 50.563 1.00 32.79 101 GLU A N 1
ATOM 668 C CA . GLU A 1 102 ? 34.697 34.901 49.424 1.00 36.62 101 GLU A CA 1
ATOM 669 C C . GLU A 1 102 ? 34.036 34.217 48.227 1.00 37.84 101 GLU A C 1
ATOM 670 O O . GLU A 1 102 ? 33.188 34.812 47.561 1.00 38.00 101 GLU A O 1
ATOM 676 N N . GLU A 1 103 ? 34.386 32.952 47.989 1.00 37.47 102 GLU A N 1
ATOM 677 C CA . GLU A 1 103 ? 33.785 32.167 46.913 1.00 38.99 102 GLU A CA 1
ATOM 678 C C . GLU A 1 103 ? 32.343 31.771 47.228 1.00 40.43 102 GLU A C 1
ATOM 679 O O . GLU A 1 103 ? 31.545 31.577 46.318 1.00 39.98 102 GLU A O 1
ATOM 681 N N . MET A 1 104 ? 32.005 31.657 48.512 1.00 40.33 103 MET A N 1
ATOM 682 C CA . MET A 1 104 ? 30.663 31.256 48.917 1.00 40.20 103 MET A CA 1
ATOM 683 C C . MET A 1 104 ? 30.106 32.242 49.950 1.00 39.12 103 MET A C 1
ATOM 684 O O . MET A 1 104 ? 30.000 31.922 51.141 1.00 35.24 103 MET A O 1
ATOM 689 N N . PRO A 1 105 ? 29.736 33.451 49.491 1.00 38.44 104 PRO A N 1
ATOM 690 C CA . PRO A 1 105 ? 29.426 34.533 50.421 1.00 35.47 104 PRO A CA 1
ATOM 691 C C . PRO A 1 105 ? 28.132 34.366 51.200 1.00 34.02 104 PRO A C 1
ATOM 692 O O . PRO A 1 105 ? 27.869 35.168 52.086 1.00 32.29 104 PRO A O 1
ATOM 696 N N . ASN A 1 106 ? 27.337 33.345 50.889 1.00 34.17 105 ASN A N 1
ATOM 697 C CA . ASN A 1 106 ? 26.135 33.055 51.669 1.00 35.18 105 ASN A CA 1
ATOM 698 C C . ASN A 1 106 ? 26.263 31.820 52.552 1.00 32.48 105 ASN A C 1
ATOM 699 O O . ASN A 1 106 ? 25.267 31.323 53.058 1.00 31.53 105 ASN A O 1
ATOM 704 N N . GLY A 1 107 ? 27.488 31.343 52.743 1.00 31.33 106 GLY A N 1
ATOM 705 C CA . GLY A 1 107 ? 27.760 30.219 53.640 1.00 30.27 106 GLY A CA 1
ATOM 706 C C . GLY A 1 107 ? 28.035 28.957 52.856 1.00 32.73 106 GLY A C 1
ATOM 707 O O . GLY A 1 107 ? 27.797 28.911 51.640 1.00 31.06 106 GLY A O 1
ATOM 708 N N . VAL A 1 108 ? 28.544 27.938 53.547 1.00 31.63 107 VAL A N 1
ATOM 709 C CA . VAL A 1 108 ? 28.773 26.618 52.941 1.00 32.99 107 VAL A CA 1
ATOM 710 C C . VAL A 1 108 ? 27.671 25.653 53.371 1.00 33.60 107 VAL A C 1
ATOM 711 O O . VAL A 1 108 ? 26.942 25.934 54.320 1.00 31.79 107 VAL A O 1
ATOM 715 N N . PRO A 1 109 ? 27.545 24.499 52.681 1.00 37.07 108 PRO A N 1
ATOM 716 C CA . PRO A 1 109 ? 26.510 23.518 53.044 1.00 38.08 108 PRO A CA 1
ATOM 717 C C . PRO A 1 109 ? 26.630 23.010 54.493 1.00 37.46 108 PRO A C 1
ATOM 718 O O . PRO A 1 109 ? 27.744 22.937 55.028 1.00 37.48 108 PRO A O 1
ATOM 722 N N . PRO A 1 110 ? 25.499 22.657 55.126 1.00 37.85 109 PRO A N 1
ATOM 723 C CA . PRO A 1 110 ? 25.518 22.262 56.542 1.00 36.75 109 PRO A CA 1
ATOM 724 C C . PRO A 1 110 ? 26.507 21.127 56.871 1.00 33.56 109 PRO A C 1
ATOM 725 O O . PRO A 1 110 ? 27.116 21.130 57.947 1.00 31.54 109 PRO A O 1
ATOM 729 N N . GLU A 1 111 ? 26.663 20.183 55.949 1.00 32.52 110 GLU A N 1
ATOM 730 C CA . GLU A 1 111 ? 27.653 19.098 56.068 1.00 32.48 110 GLU A CA 1
ATOM 731 C C . GLU A 1 111 ? 29.096 19.619 56.186 1.00 31.00 110 GLU A C 1
ATOM 732 O O . GLU A 1 111 ? 29.894 19.081 56.967 1.00 29.49 110 GLU A O 1
ATOM 734 N N . LYS A 1 112 ? 29.440 20.636 55.389 1.00 29.82 111 LYS A N 1
ATOM 735 C CA . LYS A 1 112 ? 30.776 21.227 55.435 1.00 30.06 111 LYS A CA 1
ATOM 736 C C . LYS A 1 112 ? 30.976 22.061 56.695 1.00 27.02 111 LYS A C 1
ATOM 737 O O . LYS A 1 112 ? 32.081 22.094 57.227 1.00 25.01 111 LYS A O 1
ATOM 743 N N . VAL A 1 113 ? 29.916 22.726 57.152 1.00 24.39 112 VAL A N 1
ATOM 744 C CA . VAL A 1 113 ? 29.942 23.449 58.417 1.00 24.01 112 VAL A CA 1
ATOM 745 C C . VAL A 1 113 ? 30.313 22.481 59.533 1.00 23.30 112 VAL A C 1
ATOM 746 O O . VAL A 1 113 ? 31.247 22.737 60.279 1.00 21.01 112 VAL A O 1
ATOM 750 N N . LYS A 1 114 ? 29.623 21.339 59.621 1.00 22.98 113 LYS A N 1
ATOM 751 C CA . LYS A 1 114 ? 29.917 20.362 60.667 1.00 22.38 113 LYS A CA 1
ATOM 752 C C . LYS A 1 114 ? 31.334 19.791 60.575 1.00 22.34 113 LYS A C 1
ATOM 753 O O . LYS A 1 114 ? 32.010 19.652 61.609 1.00 21.32 113 LYS A O 1
ATOM 756 N N . SER A 1 115 ? 31.772 19.453 59.358 1.00 21.22 114 SER A N 1
ATOM 757 C CA . SER A 1 115 ? 33.098 18.889 59.137 1.00 21.58 114 SER A CA 1
ATOM 758 C C . SER A 1 115 ? 34.198 19.880 59.530 1.00 20.74 114 SER A C 1
ATOM 759 O O . SER A 1 115 ? 35.125 19.480 60.240 1.00 19.20 114 SER A O 1
ATOM 762 N N . TYR A 1 116 ? 34.100 21.146 59.095 1.00 20.06 115 TYR A N 1
ATOM 763 C CA . TYR A 1 116 ? 35.140 22.122 59.455 1.00 20.70 115 TYR A CA 1
ATOM 764 C C . TYR A 1 116 ? 35.130 22.421 60.964 1.00 19.02 115 TYR A C 1
ATOM 765 O O . TYR A 1 116 ? 36.181 22.454 61.582 1.00 18.48 115 TYR A O 1
ATOM 774 N N . ILE A 1 117 ? 33.957 22.584 61.571 1.00 18.42 116 ILE A N 1
ATOM 775 C CA . ILE A 1 117 ? 33.917 22.846 63.018 1.00 17.86 116 ILE A CA 1
ATOM 776 C C . ILE A 1 117 ? 34.401 21.634 63.817 1.00 17.33 116 ILE A C 1
ATOM 777 O O . ILE A 1 117 ? 35.144 21.794 64.801 1.00 16.11 116 ILE A O 1
ATOM 782 N N . TYR A 1 118 ? 34.059 20.422 63.379 1.00 17.67 117 TYR A N 1
ATOM 783 C CA . TYR A 1 118 ? 34.621 19.204 63.996 1.00 18.26 117 TYR A CA 1
ATOM 784 C C . TYR A 1 118 ? 36.156 19.235 63.982 1.00 19.06 117 TYR A C 1
ATOM 785 O O . TYR A 1 118 ? 36.828 18.988 64.993 1.00 18.98 117 TYR A O 1
ATOM 794 N N . GLN A 1 119 ? 36.705 19.499 62.805 1.00 18.67 118 GLN A N 1
ATOM 795 C CA . GLN A 1 119 ? 38.146 19.453 62.609 1.00 18.18 118 GLN A CA 1
ATOM 796 C C . GLN A 1 119 ? 38.833 20.572 63.406 1.00 17.22 118 GLN A C 1
ATOM 797 O O . GLN A 1 119 ? 39.911 20.371 63.961 1.00 17.79 118 GLN A O 1
ATOM 803 N N . LEU A 1 120 ? 38.194 21.733 63.462 1.00 16.04 119 LEU A N 1
ATOM 804 C CA . LEU A 1 120 ? 38.744 22.872 64.206 1.00 16.18 119 LEU A CA 1
ATOM 805 C C . LEU A 1 120 ? 38.786 22.529 65.694 1.00 16.67 119 LEU A C 1
ATOM 806 O O . LEU A 1 120 ? 39.815 22.730 66.380 1.00 15.51 119 LEU A O 1
ATOM 811 N N . ILE A 1 121 ? 37.676 21.980 66.198 1.00 17.00 120 ILE A N 1
ATOM 812 C CA . ILE A 1 121 ? 37.631 21.580 67.599 1.00 17.88 120 ILE A CA 1
ATOM 813 C C . ILE A 1 121 ? 38.703 20.506 67.926 1.00 18.04 120 ILE A C 1
ATOM 814 O O . ILE A 1 121 ? 39.347 20.595 68.962 1.00 17.22 120 ILE A O 1
ATOM 819 N N . LYS A 1 122 ? 38.913 19.542 67.026 1.00 18.21 121 LYS A N 1
ATOM 820 C CA . LYS A 1 122 ? 39.935 18.520 67.188 1.00 19.42 121 LYS A CA 1
ATOM 821 C C . LYS A 1 122 ? 41.349 19.135 67.225 1.00 18.97 121 LYS A C 1
ATOM 822 O O . LYS A 1 122 ? 42.189 18.721 68.020 1.00 19.67 121 LYS A O 1
ATOM 828 N N . ALA A 1 123 ? 41.594 20.136 66.378 1.00 18.12 122 ALA A N 1
ATOM 829 C CA . ALA A 1 123 ? 42.916 20.793 66.328 1.00 17.71 122 ALA A CA 1
ATOM 830 C C . ALA A 1 123 ? 43.149 21.620 67.607 1.00 17.20 122 ALA A C 1
ATOM 831 O O . ALA A 1 123 ? 44.212 21.569 68.196 1.00 17.88 122 ALA A O 1
ATOM 833 N N . ILE A 1 124 ? 42.133 22.333 68.061 1.00 17.21 123 ILE A N 1
ATOM 834 C CA . ILE A 1 124 ? 42.209 23.088 69.306 1.00 16.94 123 ILE A CA 1
ATOM 835 C C . ILE A 1 124 ? 42.400 22.139 70.504 1.00 17.28 123 ILE A C 1
ATOM 836 O O . ILE A 1 124 ? 43.164 22.432 71.420 1.00 17.34 123 ILE A O 1
ATOM 841 N N . HIS A 1 125 ? 41.721 21.003 70.473 1.00 17.95 124 HIS A N 1
ATOM 842 C CA . HIS A 1 125 ? 41.844 19.991 71.512 1.00 19.85 124 HIS A CA 1
ATOM 843 C C . HIS A 1 125 ? 43.300 19.548 71.661 1.00 19.90 124 HIS A C 1
ATOM 844 O O . HIS A 1 125 ? 43.800 19.376 72.775 1.00 20.51 124 HIS A O 1
ATOM 851 N N . TRP A 1 126 ? 43.968 19.360 70.526 1.00 20.91 125 TRP A N 1
ATOM 852 C CA . TRP A 1 126 ? 45.392 18.995 70.503 1.00 21.04 125 TRP A CA 1
ATOM 853 C C . TRP A 1 126 ? 46.304 20.109 71.091 1.00 20.77 125 TRP A C 1
ATOM 854 O O . TRP A 1 126 ? 47.238 19.827 71.874 1.00 20.81 125 TRP A O 1
ATOM 865 N N . CYS A 1 127 ? 46.032 21.367 70.742 1.00 19.28 126 CYS A N 1
ATOM 866 C CA . CYS A 1 127 ? 46.759 22.496 71.306 1.00 18.68 126 CYS A CA 1
ATOM 867 C C . CYS A 1 127 ? 46.601 22.493 72.844 1.00 18.87 126 CYS A C 1
ATOM 868 O O . CYS A 1 127 ? 47.597 22.539 73.596 1.00 19.11 126 CYS A O 1
ATOM 871 N N . HIS A 1 128 ? 45.352 22.440 73.294 1.00 18.39 127 HIS A N 1
ATOM 872 C CA . HIS A 1 128 ? 45.007 22.475 74.736 1.00 19.51 127 HIS A CA 1
ATOM 873 C C . HIS A 1 128 ? 45.606 21.323 75.552 1.00 21.65 127 HIS A C 1
ATOM 874 O O . HIS A 1 128 ? 46.003 21.522 76.708 1.00 21.59 127 HIS A O 1
ATOM 881 N N . LYS A 1 129 ? 45.687 20.140 74.939 1.00 22.84 128 LYS A N 1
ATOM 882 C CA . LYS A 1 129 ? 46.325 18.988 75.547 1.00 27.14 128 LYS A CA 1
ATOM 883 C C . LYS A 1 129 ? 47.807 19.261 75.754 1.00 26.26 128 LYS A C 1
ATOM 884 O O . LYS A 1 129 ? 48.396 18.731 76.682 1.00 25.48 128 LYS A O 1
ATOM 890 N N . ASN A 1 130 ? 48.391 20.094 74.884 1.00 25.54 129 ASN A N 1
ATOM 891 C CA . ASN A 1 130 ? 49.763 20.561 75.031 1.00 26.51 129 ASN A CA 1
ATOM 892 C C . ASN A 1 130 ? 49.899 21.867 75.823 1.00 26.55 129 ASN A C 1
ATOM 893 O O . ASN A 1 130 ? 50.976 22.479 75.844 1.00 28.30 129 ASN A O 1
ATOM 898 N N . ASP A 1 131 ? 48.821 22.279 76.480 1.00 26.25 130 ASP A N 1
ATOM 899 C CA . ASP A 1 131 ? 48.813 23.459 77.339 1.00 28.87 130 ASP A CA 1
ATOM 900 C C . ASP A 1 131 ? 49.002 24.782 76.570 1.00 26.37 130 ASP A C 1
ATOM 901 O O . ASP A 1 131 ? 49.374 25.804 77.163 1.00 27.17 130 ASP A O 1
ATOM 906 N N . ILE A 1 132 ? 48.719 24.765 75.271 1.00 22.83 131 ILE A N 1
ATOM 907 C CA . ILE A 1 132 ? 48.816 25.953 74.423 1.00 22.31 131 ILE A CA 1
ATOM 908 C C . ILE A 1 132 ? 47.432 26.478 74.010 1.00 21.21 131 ILE A C 1
ATOM 909 O O . ILE A 1 132 ? 46.623 25.724 73.480 1.00 19.46 131 ILE A O 1
ATOM 914 N N . VAL A 1 133 ? 47.171 27.759 74.258 1.00 21.11 132 VAL A N 1
ATOM 915 C CA . VAL A 1 133 ? 45.995 28.445 73.711 1.00 21.57 132 VAL A CA 1
ATOM 916 C C . VAL A 1 133 ? 46.419 29.331 72.551 1.00 20.52 132 VAL A C 1
ATOM 917 O O . VAL A 1 133 ? 47.415 30.047 72.635 1.00 20.99 132 VAL A O 1
ATOM 921 N N . HIS A 1 134 ? 45.672 29.251 71.457 1.00 20.20 133 HIS A N 1
ATOM 922 C CA . HIS A 1 134 ? 46.056 29.902 70.211 1.00 19.56 133 HIS A CA 1
ATOM 923 C C . HIS A 1 134 ? 45.819 31.410 70.289 1.00 20.57 133 HIS A C 1
ATOM 924 O O . HIS A 1 134 ? 46.689 32.205 69.906 1.00 18.82 133 HIS A O 1
ATOM 931 N N . ARG A 1 135 ? 44.629 31.780 70.771 1.00 20.98 134 ARG A N 1
ATOM 932 C CA . ARG A 1 135 ? 44.216 33.184 71.053 1.00 22.63 134 ARG A CA 1
ATOM 933 C C . ARG A 1 135 ? 43.869 34.095 69.864 1.00 22.48 134 ARG A C 1
ATOM 934 O O . ARG A 1 135 ? 43.438 35.238 70.066 1.00 21.85 134 ARG A O 1
ATOM 942 N N . ASP A 1 136 ? 44.055 33.617 68.640 1.00 21.27 135 ASP A N 1
ATOM 943 C CA . ASP A 1 136 ? 43.765 34.424 67.449 1.00 22.93 135 ASP A CA 1
ATOM 944 C C . ASP A 1 136 ? 43.154 33.580 66.312 1.00 21.56 135 ASP A C 1
ATOM 945 O O . ASP A 1 136 ? 43.491 33.739 65.138 1.00 21.45 135 ASP A O 1
ATOM 950 N N . ILE A 1 137 ? 42.273 32.662 66.670 1.00 19.21 136 ILE A N 1
ATOM 951 C CA . ILE A 1 137 ? 41.652 31.794 65.673 1.00 19.90 136 ILE A CA 1
ATOM 952 C C . ILE A 1 137 ? 40.698 32.660 64.849 1.00 19.28 136 ILE A C 1
ATOM 953 O O . ILE A 1 137 ? 39.861 33.345 65.414 1.00 18.22 136 ILE A O 1
ATOM 958 N N . LYS A 1 138 ? 40.827 32.608 63.527 1.00 18.52 137 LYS A N 1
ATOM 959 C CA . LYS A 1 138 ? 39.955 33.341 62.610 1.00 19.51 137 LYS A CA 1
ATOM 960 C C . LYS A 1 138 ? 40.013 32.699 61.224 1.00 18.78 137 LYS A C 1
ATOM 961 O O . LYS A 1 138 ? 40.941 31.950 60.942 1.00 18.39 137 LYS A O 1
ATOM 967 N N . PRO A 1 139 ? 39.032 33.000 60.351 1.00 18.98 138 PRO A N 1
ATOM 968 C CA . PRO A 1 139 ? 39.028 32.321 59.052 1.00 19.64 138 PRO A CA 1
ATOM 969 C C . PRO A 1 139 ? 40.339 32.454 58.275 1.00 20.54 138 PRO A C 1
ATOM 970 O O . PRO A 1 139 ? 40.752 31.495 57.646 1.00 20.72 138 PRO A O 1
ATOM 974 N N . GLU A 1 140 ? 41.012 33.597 58.366 1.00 22.74 139 GLU A N 1
ATOM 975 C CA . GLU A 1 140 ? 42.285 33.804 57.640 1.00 25.41 139 GLU A CA 1
ATOM 976 C C . GLU A 1 140 ? 43.358 32.792 57.991 1.00 24.40 139 GLU A C 1
ATOM 977 O O . GLU A 1 140 ? 44.147 32.456 57.136 1.00 27.13 139 GLU A O 1
ATOM 983 N N . ASN A 1 141 ? 43.403 32.295 59.228 1.00 22.50 140 ASN A N 1
ATOM 984 C CA . ASN A 1 141 ? 44.430 31.330 59.572 1.00 22.91 140 ASN A CA 1
ATOM 985 C C . ASN A 1 141 ? 43.988 29.866 59.714 1.00 20.81 140 ASN A C 1
ATOM 986 O O . ASN A 1 141 ? 44.673 29.048 60.320 1.00 22.00 140 ASN A O 1
ATOM 991 N N . LEU A 1 142 ? 42.846 29.545 59.123 1.00 18.97 141 LEU A N 1
ATOM 992 C CA . LEU A 1 142 ? 42.397 28.177 58.975 1.00 18.65 141 LEU A CA 1
ATOM 993 C C . LEU A 1 142 ? 42.618 27.732 57.521 1.00 18.69 141 LEU A C 1
ATOM 994 O O . LEU A 1 142 ? 41.869 28.113 56.601 1.00 19.01 141 LEU A O 1
ATOM 999 N N . LEU A 1 143 ? 43.665 26.944 57.320 1.00 19.35 142 LEU A N 1
ATOM 1000 C CA . LEU A 1 143 ? 44.027 26.435 56.000 1.00 19.78 142 LEU A CA 1
ATOM 1001 C C . LEU A 1 143 ? 43.167 25.204 55.711 1.00 20.14 142 LEU A C 1
ATOM 1002 O O . LEU A 1 143 ? 42.919 24.412 56.607 1.00 19.69 142 LEU A O 1
ATOM 1007 N N . ILE A 1 144 ? 42.672 25.088 54.477 1.00 20.38 143 ILE A N 1
ATOM 1008 C CA . ILE A 1 144 ? 41.857 23.947 54.056 1.00 21.57 143 ILE A CA 1
ATOM 1009 C C . ILE A 1 144 ? 42.453 23.290 52.810 1.00 22.26 143 ILE A C 1
ATOM 1010 O O . ILE A 1 144 ? 42.541 23.916 51.746 1.00 22.28 143 ILE A O 1
ATOM 1015 N N . SER A 1 145 ? 42.869 22.041 52.948 1.00 23.07 144 SER A N 1
ATOM 1016 C CA . SER A 1 145 ? 43.547 21.327 51.855 1.00 25.63 144 SER A CA 1
ATOM 1017 C C . SER A 1 145 ? 42.592 20.961 50.721 1.00 28.29 144 SER A C 1
ATOM 1018 O O . SER A 1 145 ? 41.369 21.158 50.822 1.00 28.86 144 SER A O 1
ATOM 1021 N N . HIS A 1 146 ? 43.163 20.414 49.648 1.00 32.71 145 HIS A N 1
ATOM 1022 C CA . HIS A 1 146 ? 42.390 19.914 48.503 1.00 37.32 145 HIS A CA 1
ATOM 1023 C C . HIS A 1 146 ? 41.467 18.769 48.945 1.00 38.19 145 HIS A C 1
ATOM 1024 O O . HIS A 1 146 ? 40.355 18.642 48.441 1.00 41.35 145 HIS A O 1
ATOM 1031 N N . ASN A 1 147 ? 41.898 17.994 49.936 1.00 37.98 146 ASN A N 1
ATOM 1032 C CA . ASN A 1 147 ? 41.041 16.981 50.558 1.00 39.78 146 ASN A CA 1
ATOM 1033 C C . ASN A 1 147 ? 40.129 17.488 51.702 1.00 37.88 146 ASN A C 1
ATOM 1034 O O . ASN A 1 147 ? 39.589 16.684 52.467 1.00 37.44 146 ASN A O 1
ATOM 1039 N N . ASP A 1 148 ? 39.934 18.795 51.820 1.00 34.84 147 ASP A N 1
ATOM 1040 C CA . ASP A 1 148 ? 39.063 19.336 52.864 1.00 33.67 147 ASP A CA 1
ATOM 1041 C C . ASP A 1 148 ? 39.573 19.120 54.285 1.00 30.12 147 ASP A C 1
ATOM 1042 O O . ASP A 1 148 ? 38.781 19.078 55.225 1.00 30.22 147 ASP A O 1
ATOM 1047 N N . VAL A 1 149 ? 40.885 18.984 54.424 1.00 29.21 148 VAL A N 1
ATOM 1048 C CA . VAL A 1 149 ? 41.535 18.845 55.709 1.00 27.51 148 VAL A CA 1
ATOM 1049 C C . VAL A 1 149 ? 41.953 20.219 56.237 1.00 25.99 148 VAL A C 1
ATOM 1050 O O . VAL A 1 149 ? 42.756 20.949 55.606 1.00 25.25 148 VAL A O 1
ATOM 1054 N N . LEU A 1 150 ? 41.400 20.560 57.401 1.00 23.35 149 LEU A N 1
ATOM 1055 C CA . LEU A 1 150 ? 41.648 21.843 58.044 1.00 21.90 149 LEU A CA 1
ATOM 1056 C C . LEU A 1 150 ? 42.941 21.799 58.852 1.00 21.61 149 LEU A C 1
ATOM 1057 O O . LEU A 1 150 ? 43.211 20.819 59.537 1.00 22.16 149 LEU A O 1
ATOM 1062 N N . LYS A 1 151 ? 43.728 22.872 58.773 1.00 21.28 150 LYS A N 1
ATOM 1063 C CA . LYS A 1 151 ? 44.999 22.974 59.474 1.00 21.70 150 LYS A CA 1
ATOM 1064 C C . LYS A 1 151 ? 45.155 24.352 60.089 1.00 20.32 150 LYS A C 1
ATOM 1065 O O . LYS A 1 151 ? 44.782 25.354 59.485 1.00 20.53 150 LYS A O 1
ATOM 1071 N N . LEU A 1 152 ? 45.737 24.405 61.280 1.00 20.57 151 LEU A N 1
ATOM 1072 C CA . LEU A 1 152 ? 45.883 25.661 62.015 1.00 19.99 151 LEU A CA 1
ATOM 1073 C C . LEU A 1 152 ? 47.234 26.233 61.722 1.00 21.27 151 LEU A C 1
ATOM 1074 O O . LEU A 1 152 ? 48.178 25.464 61.563 1.00 20.70 151 LEU A O 1
ATOM 1079 N N . CYS A 1 153 ? 47.311 27.562 61.660 1.00 20.94 152 CYS A N 1
ATOM 1080 C CA . CYS A 1 153 ? 48.573 28.294 61.571 1.00 22.57 152 CYS A CA 1
ATOM 1081 C C . CYS A 1 153 ? 48.480 29.632 62.307 1.00 22.90 152 CYS A C 1
ATOM 1082 O O . CYS A 1 153 ? 47.452 29.959 62.916 1.00 22.21 152 CYS A O 1
ATOM 1085 N N . ASP A 1 154 ? 49.575 30.388 62.251 1.00 24.26 153 ASP A N 1
ATOM 1086 C CA . ASP A 1 154 ? 49.671 31.739 62.789 1.00 25.40 153 ASP A CA 1
ATOM 1087 C C . ASP A 1 154 ? 49.618 31.729 64.333 1.00 24.56 153 ASP A C 1
ATOM 1088 O O . ASP A 1 154 ? 48.687 32.225 64.942 1.00 23.95 153 ASP A O 1
ATOM 1093 N N . PHE A 1 155 ? 50.646 31.166 64.949 1.00 23.72 154 PHE A N 1
ATOM 1094 C CA . PHE A 1 155 ? 50.723 31.040 66.406 1.00 24.24 154 PHE A CA 1
ATOM 1095 C C . PHE A 1 155 ? 51.419 32.212 67.118 1.00 26.08 154 PHE A C 1
ATOM 1096 O O . PHE A 1 155 ? 51.914 32.053 68.233 1.00 27.94 154 PHE A O 1
ATOM 1104 N N . GLY A 1 156 ? 51.448 33.382 66.482 1.00 27.88 155 GLY A N 1
ATOM 1105 C CA . GLY A 1 156 ? 52.156 34.550 67.022 1.00 27.66 155 GLY A CA 1
ATOM 1106 C C . GLY A 1 156 ? 51.545 35.171 68.278 1.00 28.25 155 GLY A C 1
ATOM 1107 O O . GLY A 1 156 ? 52.233 35.876 68.991 1.00 29.93 155 GLY A O 1
ATOM 1108 N N . PHE A 1 157 ? 50.250 34.957 68.532 1.00 27.57 156 PHE A N 1
ATOM 1109 C CA A PHE A 1 157 ? 49.602 35.489 69.735 0.50 27.07 156 PHE A CA 1
ATOM 1110 C CA B PHE A 1 157 ? 49.585 35.479 69.718 0.50 27.09 156 PHE A CA 1
ATOM 1111 C C . PHE A 1 157 ? 49.389 34.349 70.743 1.00 25.60 156 PHE A C 1
ATOM 1112 O O . PHE A 1 157 ? 48.835 34.566 71.808 1.00 24.25 156 PHE A O 1
ATOM 1127 N N . ALA A 1 158 ? 49.845 33.141 70.424 1.00 24.33 157 ALA A N 1
ATOM 1128 C CA . ALA A 1 158 ? 49.584 31.984 71.285 1.00 25.44 157 ALA A CA 1
ATOM 1129 C C . ALA A 1 158 ? 50.370 32.041 72.606 1.00 27.56 157 ALA A C 1
ATOM 1130 O O . ALA A 1 158 ? 51.430 32.652 72.671 1.00 27.14 157 ALA A O 1
ATOM 1132 N N . ARG A 1 159 ? 49.845 31.398 73.644 1.00 28.24 158 ARG A N 1
ATOM 1133 C CA . ARG A 1 159 ? 50.536 31.324 74.926 1.00 30.21 158 ARG A CA 1
ATOM 1134 C C . ARG A 1 159 ? 50.530 29.911 75.469 1.00 29.47 158 ARG A C 1
ATOM 1135 O O . ARG A 1 159 ? 49.563 29.160 75.281 1.00 27.54 158 ARG A O 1
ATOM 1143 N N . ASN A 1 160 ? 51.612 29.553 76.152 1.00 29.91 159 ASN A N 1
ATOM 1144 C CA . ASN A 1 160 ? 51.641 28.346 76.954 1.00 31.85 159 ASN A CA 1
ATOM 1145 C C . ASN A 1 160 ? 51.110 28.716 78.333 1.00 33.29 159 ASN A C 1
ATOM 1146 O O . ASN A 1 160 ? 51.582 29.674 78.956 1.00 32.96 159 ASN A O 1
ATOM 1151 N N . LEU A 1 161 ? 50.118 27.973 78.803 1.00 33.60 160 LEU A N 1
ATOM 1152 C CA . LEU A 1 161 ? 49.450 28.283 80.071 1.00 37.19 160 LEU A CA 1
ATOM 1153 C C . LEU A 1 161 ? 50.333 28.128 81.303 1.00 42.04 160 LEU A C 1
ATOM 1154 O O . LEU A 1 161 ?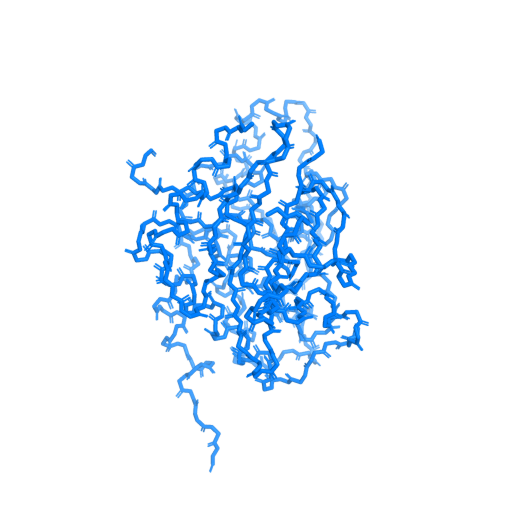 50.014 28.681 82.348 1.00 42.64 160 LEU A O 1
ATOM 1159 N N . SER A 1 162 ? 51.420 27.371 81.192 1.00 46.86 161 SER A N 1
ATOM 1160 C CA . SER A 1 162 ? 52.331 27.178 82.329 1.00 54.18 161 SER A CA 1
ATOM 1161 C C . SER A 1 162 ? 53.327 28.332 82.553 1.00 59.12 161 SER A C 1
ATOM 1162 O O . SER A 1 162 ? 54.150 28.254 83.463 1.00 62.71 161 SER A O 1
ATOM 1165 N N . GLU A 1 163 ? 53.247 29.394 81.748 1.00 61.91 162 GLU A N 1
ATOM 1166 C CA . GLU A 1 163 ? 54.189 30.520 81.826 1.00 64.99 162 GLU A CA 1
ATOM 1167 C C . GLU A 1 163 ? 53.536 31.812 82.306 1.00 64.73 162 GLU A C 1
ATOM 1168 O O . GLU A 1 163 ? 52.326 31.995 82.182 1.00 66.54 162 GLU A O 1
ATOM 1174 N N . THR A 1 175 ? 39.585 41.001 62.673 1.00 49.30 174 THR A N 1
ATOM 1175 C CA . THR A 1 175 ? 40.783 41.327 63.462 1.00 47.49 174 THR A CA 1
ATOM 1176 C C . THR A 1 175 ? 40.472 41.281 64.954 1.00 43.60 174 THR A C 1
ATOM 1177 O O . THR A 1 175 ? 41.117 40.543 65.695 1.00 45.21 174 THR A O 1
ATOM 1179 N N . ARG A 1 176 ? 39.486 42.067 65.388 1.00 37.13 175 ARG A N 1
ATOM 1180 C CA . ARG A 1 176 ? 38.901 41.922 66.727 1.00 32.22 175 ARG A CA 1
ATOM 1181 C C . ARG A 1 176 ? 37.596 41.117 66.685 1.00 26.93 175 ARG A C 1
ATOM 1182 O O . ARG A 1 176 ? 37.030 40.801 67.724 1.00 24.76 175 ARG A O 1
ATOM 1190 N N . TRP A 1 177 ? 37.139 40.776 65.485 1.00 22.40 176 TRP A N 1
ATOM 1191 C CA . TRP A 1 177 ? 35.829 40.179 65.292 1.00 21.45 176 TRP A CA 1
ATOM 1192 C C . TRP A 1 177 ? 35.640 38.801 65.942 1.00 19.31 176 TRP A C 1
ATOM 1193 O O . TRP A 1 177 ? 34.510 38.420 66.235 1.00 19.35 176 TRP A O 1
ATOM 1204 N N . TYR A 1 178 ? 36.738 38.076 66.169 1.00 18.81 177 TYR A N 1
ATOM 1205 C CA . TYR A 1 178 ? 36.703 36.696 66.700 1.00 17.97 177 TYR A CA 1
ATOM 1206 C C . TYR A 1 178 ? 37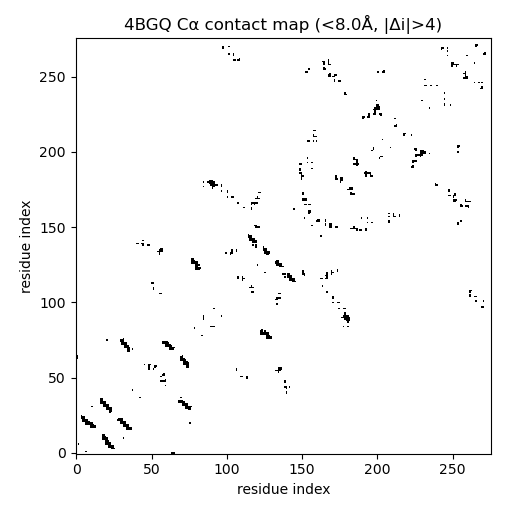.199 36.588 68.177 1.00 17.83 177 TYR A C 1
ATOM 1207 O O . TYR A 1 178 ? 37.365 35.483 68.699 1.00 16.95 177 TYR A O 1
ATOM 1216 N N . ARG A 1 179 ? 37.400 37.725 68.850 1.00 18.80 178 ARG A N 1
ATOM 1217 C CA . ARG A 1 179 ? 37.981 37.740 70.197 1.00 19.81 178 ARG A CA 1
ATOM 1218 C C . ARG A 1 179 ? 36.916 37.767 71.263 1.00 18.38 178 ARG A C 1
ATOM 1219 O O . ARG A 1 179 ? 35.961 38.516 71.163 1.00 18.17 178 ARG A O 1
ATOM 1223 N N . SER A 1 180 ? 37.115 36.971 72.304 1.00 17.19 179 SER A N 1
ATOM 1224 C CA . SER A 1 180 ? 36.181 36.894 73.404 1.00 17.03 179 SER A CA 1
ATOM 1225 C C . SER A 1 180 ? 36.150 38.197 74.208 1.00 17.52 179 SER A C 1
ATOM 1226 O O . SER A 1 180 ? 37.124 38.971 74.220 1.00 15.72 179 SER A O 1
ATOM 1229 N N . PRO A 1 181 ? 35.015 38.455 74.885 1.00 18.50 180 PRO A N 1
ATOM 1230 C CA . PRO A 1 181 ? 34.932 39.714 75.656 1.00 19.78 180 PRO A CA 1
ATOM 1231 C C . PRO A 1 181 ? 36.002 39.821 76.744 1.00 21.67 180 PRO A C 1
ATOM 1232 O O . PRO A 1 181 ? 36.560 40.915 76.953 1.00 21.79 180 PRO A O 1
ATOM 1236 N N . GLU A 1 182 ? 36.339 38.705 77.400 1.00 23.09 181 GLU A N 1
ATOM 1237 C CA . GLU A 1 182 ? 37.346 38.729 78.451 1.00 24.00 181 GLU A CA 1
ATOM 1238 C C . GLU A 1 182 ? 38.739 39.046 77.916 1.00 24.55 181 GLU A C 1
ATOM 1239 O O . GLU A 1 182 ? 39.484 39.758 78.569 1.00 24.67 181 GLU A O 1
ATOM 1245 N N . LEU A 1 183 ? 39.078 38.581 76.714 1.00 24.41 182 LEU A N 1
ATOM 1246 C CA . LEU A 1 183 ? 40.331 38.976 76.100 1.00 24.11 182 LEU A CA 1
ATOM 1247 C C . LEU A 1 183 ? 40.319 40.464 75.668 1.00 23.65 182 LEU A C 1
ATOM 1248 O O . 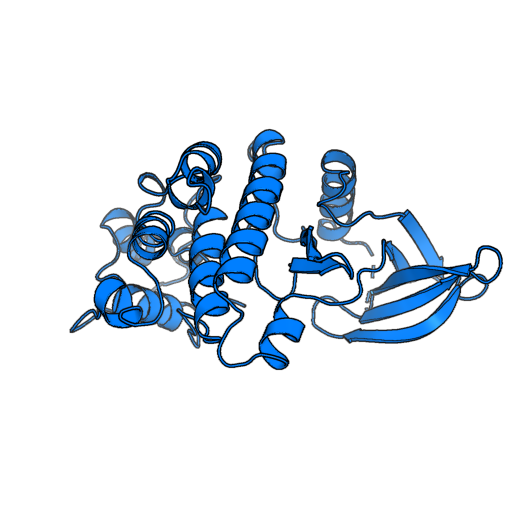LEU A 1 183 ? 41.312 41.177 75.836 1.00 21.84 182 LEU A O 1
ATOM 1253 N N . LEU A 1 184 ? 39.194 40.935 75.142 1.00 21.25 183 LEU A N 1
ATOM 1254 C CA . LEU A 1 184 ? 39.029 42.353 74.786 1.00 21.87 183 LEU A CA 1
ATOM 1255 C C . LEU A 1 184 ? 39.223 43.281 75.992 1.00 22.01 183 LEU A C 1
ATOM 1256 O O . LEU A 1 184 ? 39.771 44.366 75.865 1.00 22.95 183 LEU A O 1
ATOM 1261 N N . LEU A 1 185 ? 38.799 42.828 77.160 1.00 21.15 184 LEU A N 1
ATOM 1262 C CA . LEU A 1 185 ? 38.874 43.608 78.388 1.00 22.47 184 LEU A CA 1
ATOM 1263 C C . LEU A 1 185 ? 40.196 43.462 79.143 1.00 24.33 184 LEU A C 1
ATOM 1264 O O . LEU A 1 185 ? 40.435 44.173 80.112 1.00 23.44 184 LEU A O 1
ATOM 1269 N N . GLY A 1 186 ? 41.049 42.546 78.689 1.00 26.97 185 GLY A N 1
ATOM 1270 C CA . GLY A 1 186 ? 42.370 42.357 79.268 1.00 28.85 185 GLY A CA 1
ATOM 1271 C C . GLY A 1 186 ? 42.382 41.392 80.441 1.00 30.53 185 GLY A C 1
ATOM 1272 O O . GLY A 1 186 ? 43.333 41.364 81.212 1.00 30.87 185 GLY A O 1
ATOM 1273 N N . ALA A 1 187 ? 41.349 40.567 80.556 1.00 29.79 186 ALA A N 1
ATOM 1274 C CA . ALA A 1 187 ? 41.211 39.686 81.697 1.00 32.29 186 ALA A CA 1
ATOM 1275 C C . ALA A 1 187 ? 42.166 38.510 81.604 1.00 35.20 186 ALA A C 1
ATOM 1276 O O . ALA A 1 187 ? 42.654 38.189 80.512 1.00 34.91 186 ALA A O 1
ATOM 1278 N N . PRO A 1 188 ? 42.416 37.834 82.746 1.00 39.14 187 PRO A N 1
ATOM 1279 C CA . PRO A 1 188 ? 43.078 36.547 82.630 1.00 41.23 187 PRO A CA 1
ATOM 1280 C C . PRO A 1 188 ? 42.199 35.639 81.778 1.00 40.51 187 PRO A C 1
ATOM 1281 O O . PRO A 1 188 ? 40.979 35.809 81.715 1.00 44.50 187 PRO A O 1
ATOM 1285 N N . TYR A 1 189 ? 42.819 34.693 81.124 1.00 38.31 188 TYR A N 1
ATOM 1286 C CA . TYR A 1 189 ? 42.136 33.881 80.146 1.00 39.24 188 TYR A CA 1
ATOM 1287 C C . TYR A 1 189 ? 42.697 32.476 80.256 1.00 35.81 188 TYR A C 1
ATOM 1288 O O . TYR A 1 189 ? 43.779 32.276 80.804 1.00 34.02 188 TYR A O 1
ATOM 1297 N N . GLY A 1 190 ? 41.946 31.509 79.747 1.00 33.14 189 GLY A N 1
ATOM 1298 C CA . GLY A 1 190 ? 42.421 30.148 79.636 1.00 30.13 189 GLY A CA 1
ATOM 1299 C C . GLY A 1 190 ? 41.925 29.560 78.333 1.00 26.48 189 GLY A C 1
ATOM 1300 O O . GLY A 1 190 ? 41.684 30.277 77.344 1.00 24.00 189 GLY A O 1
ATOM 1301 N N . LYS A 1 191 ? 41.725 28.256 78.359 1.00 24.73 190 LYS A N 1
ATOM 1302 C CA . LYS A 1 191 ? 41.337 27.489 77.169 1.00 23.56 190 LYS A CA 1
ATOM 1303 C C . LYS A 1 191 ? 40.023 27.967 76.556 1.00 22.93 190 LYS A C 1
ATOM 1304 O O . LYS A 1 191 ? 39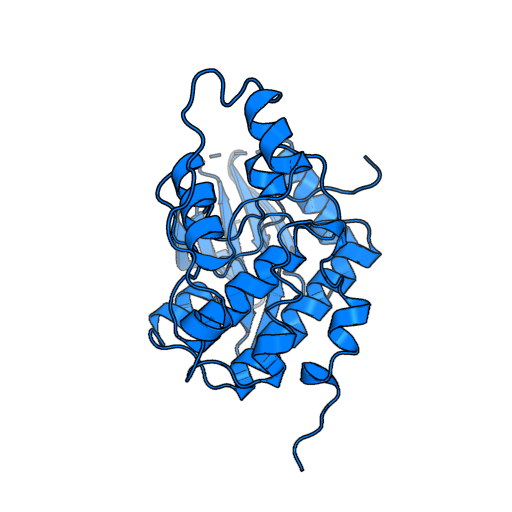.827 27.855 75.348 1.00 22.33 190 LYS A O 1
ATOM 1310 N N . SER A 1 192 ? 39.153 28.545 77.381 1.00 21.24 191 SER A N 1
ATOM 1311 C CA . SER A 1 192 ? 37.849 29.059 76.928 1.00 21.26 191 SER A CA 1
ATOM 1312 C C . SER A 1 192 ? 37.951 30.154 75.854 1.00 19.83 191 SER A C 1
ATOM 1313 O O . SER A 1 192 ? 37.013 30.333 75.088 1.00 18.36 191 SER A O 1
ATOM 1316 N N . VAL A 1 193 ? 39.078 30.878 75.787 1.00 19.56 192 VAL A N 1
ATOM 1317 C CA A VAL A 1 193 ? 39.263 31.935 74.783 0.50 20.02 192 VAL A CA 1
ATOM 1318 C CA B VAL A 1 193 ? 39.235 31.932 74.775 0.50 19.59 192 VAL A CA 1
ATOM 1319 C C . VAL A 1 193 ? 39.081 31.404 73.361 1.00 18.92 192 VAL A C 1
ATOM 1320 O O . VAL A 1 193 ? 38.446 32.064 72.509 1.00 18.48 192 VAL A O 1
ATOM 1327 N N . ASP A 1 194 ? 39.634 30.220 73.103 1.00 17.94 193 ASP A N 1
ATOM 1328 C CA . ASP A 1 194 ? 39.600 29.643 71.760 1.00 16.72 193 ASP A CA 1
ATOM 1329 C C . ASP A 1 194 ? 38.191 29.142 71.401 1.00 16.39 193 ASP A C 1
ATOM 1330 O O . ASP A 1 194 ? 37.797 29.138 70.218 1.00 15.01 193 ASP A O 1
ATOM 1335 N N . MET A 1 195 ? 37.413 28.746 72.410 1.00 16.18 194 MET A N 1
ATOM 1336 C CA . MET A 1 195 ? 36.058 28.233 72.162 1.00 16.28 194 MET A CA 1
ATOM 1337 C C . MET A 1 195 ? 35.115 29.322 71.670 1.00 15.22 194 MET A C 1
ATOM 1338 O O . MET A 1 195 ? 34.242 29.068 70.826 1.00 15.21 194 MET A O 1
ATOM 1343 N N . TRP A 1 196 ? 35.302 30.545 72.158 1.00 14.94 195 TRP A N 1
ATOM 1344 C CA . TRP A 1 196 ? 34.571 31.688 71.626 1.00 14.49 195 TRP A CA 1
ATOM 1345 C C . TRP A 1 196 ? 34.756 31.816 70.109 1.00 14.61 195 TRP A C 1
ATOM 1346 O O . TRP A 1 196 ? 33.805 31.959 69.372 1.00 14.03 195 TRP A O 1
ATOM 1357 N N . SER A 1 197 ? 36.005 31.799 69.640 1.00 15.14 196 SER A N 1
ATOM 1358 C CA . SER A 1 197 ? 36.292 31.910 68.206 1.00 15.17 196 SER A CA 1
ATOM 1359 C C . SER A 1 197 ? 35.591 30.830 67.372 1.00 15.48 196 SER A C 1
ATOM 1360 O O . SER A 1 197 ? 35.031 31.121 66.309 1.00 15.33 196 SER A O 1
ATOM 1363 N N . VAL A 1 198 ? 35.585 29.599 67.875 1.00 15.17 197 VAL A N 1
ATOM 1364 C CA . VAL A 1 198 ? 34.829 28.521 67.241 1.00 16.14 197 VAL A CA 1
ATOM 1365 C C . VAL A 1 198 ? 33.351 28.872 67.037 1.00 15.76 197 VAL A C 1
ATOM 1366 O O . VAL A 1 198 ? 32.794 28.654 65.945 1.00 17.47 197 VAL A O 1
ATOM 1370 N N . GLY A 1 199 ? 32.698 29.421 68.060 1.00 15.66 198 GLY A N 1
ATOM 1371 C CA . GLY A 1 199 ? 31.302 29.789 67.921 1.00 16.47 198 GLY A CA 1
ATOM 1372 C C . GLY A 1 199 ? 31.101 30.861 66.848 1.00 16.16 198 GLY A C 1
ATOM 1373 O O . GLY A 1 199 ? 30.155 30.807 66.074 1.00 17.10 198 GLY A O 1
ATOM 1374 N N . CYS A 1 200 ? 31.995 31.841 66.800 1.00 16.13 199 CYS A N 1
ATOM 1375 C CA . CYS A 1 200 ? 31.910 32.909 65.783 1.00 16.59 199 CYS A CA 1
ATOM 1376 C C . CYS A 1 200 ? 32.015 32.332 64.356 1.00 17.35 199 CYS A C 1
ATOM 1377 O O . CYS A 1 200 ? 31.285 32.755 63.431 1.00 17.34 199 CYS A O 1
ATOM 1380 N N . ILE A 1 201 ? 32.902 31.351 64.190 1.00 17.35 200 ILE A N 1
ATOM 1381 C CA . ILE A 1 201 ? 33.160 30.761 62.886 1.00 18.24 200 ILE A CA 1
ATOM 1382 C C . ILE A 1 201 ? 32.027 29.819 62.464 1.00 18.03 200 ILE A C 1
ATOM 1383 O O . ILE A 1 201 ? 31.704 29.758 61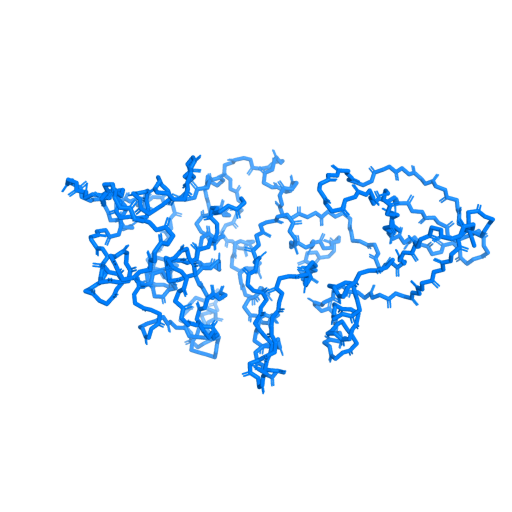.300 1.00 18.51 200 ILE A O 1
ATOM 1388 N N . LEU A 1 202 ? 31.455 29.086 63.412 1.00 19.37 201 LEU A N 1
ATOM 1389 C CA . LEU A 1 202 ? 30.261 28.270 63.166 1.00 20.55 201 LEU A CA 1
ATOM 1390 C C . LEU A 1 202 ? 29.174 29.126 62.500 1.00 20.20 201 LEU A C 1
ATOM 1391 O O . LEU A 1 202 ? 28.585 28.744 61.480 1.00 20.64 201 LEU A O 1
ATOM 1396 N N . GLY A 1 203 ? 28.901 30.283 63.080 1.00 20.53 202 GLY A N 1
ATOM 1397 C CA . GLY A 1 203 ? 27.874 31.157 62.551 1.00 20.71 202 GLY A CA 1
ATOM 1398 C C . GLY A 1 203 ? 28.220 31.634 61.158 1.00 20.47 202 GLY A C 1
ATOM 1399 O O . GLY A 1 203 ? 27.430 31.517 60.224 1.00 20.96 202 GLY A O 1
ATOM 1400 N N . GLU A 1 204 ? 29.444 32.114 61.005 1.00 20.68 203 GLU A N 1
ATOM 1401 C CA . GLU A 1 204 ? 29.855 32.697 59.739 1.00 20.49 203 GLU A CA 1
ATOM 1402 C C . GLU A 1 204 ? 29.941 31.668 58.601 1.00 20.36 203 GLU A C 1
ATOM 1403 O O . GLU A 1 204 ? 29.611 31.983 57.451 1.00 20.32 203 GLU A O 1
ATOM 1409 N N . LEU A 1 205 ? 30.325 30.429 58.908 1.00 19.44 204 LEU A N 1
ATOM 1410 C CA . LEU A 1 205 ? 30.301 29.384 57.892 1.00 19.27 204 LEU A CA 1
ATOM 1411 C C . LEU A 1 205 ? 28.854 29.109 57.428 1.00 21.04 204 LEU A C 1
ATOM 1412 O O . LEU A 1 205 ? 28.639 28.714 56.279 1.00 19.69 204 LEU A O 1
ATOM 1417 N N . SER A 1 206 ? 27.871 29.333 58.309 1.00 20.59 205 SER A N 1
ATOM 1418 C CA . SER A 1 206 ? 26.487 28.947 58.014 1.00 22.32 205 SER A CA 1
ATOM 1419 C C . SER A 1 206 ? 25.744 29.937 57.115 1.00 22.98 205 SER A C 1
ATOM 1420 O O . SER A 1 206 ? 24.955 29.507 56.284 1.00 25.24 205 SER A O 1
ATOM 1423 N N . ASP A 1 207 ? 25.993 31.239 57.259 1.00 23.45 206 ASP A N 1
ATOM 1424 C CA . ASP A 1 207 ? 25.335 32.245 56.413 1.00 24.76 206 ASP A CA 1
ATOM 1425 C C . ASP A 1 207 ? 26.292 33.189 55.686 1.00 25.58 206 ASP A C 1
ATOM 1426 O O . ASP A 1 207 ? 25.854 34.118 55.015 1.00 24.52 206 ASP A O 1
ATOM 1431 N N . GLY A 1 208 ? 27.594 32.949 55.806 1.00 25.09 207 GLY A N 1
ATOM 1432 C CA . GLY A 1 208 ? 28.578 33.806 55.169 1.00 25.31 207 GLY A CA 1
ATOM 1433 C C . GLY A 1 208 ? 28.889 35.127 55.851 1.00 25.30 207 GLY A C 1
ATOM 1434 O O . GLY A 1 208 ? 29.778 35.847 55.387 1.00 25.24 207 GLY A O 1
ATOM 1435 N N . GLN A 1 209 ? 28.207 35.448 56.952 1.00 24.50 208 GLN A N 1
ATOM 1436 C CA . GLN A 1 209 ? 28.315 36.774 57.560 1.00 25.66 208 GLN A CA 1
ATOM 1437 C C . GLN A 1 209 ? 29.116 36.759 58.871 1.00 25.18 208 GLN A C 1
ATOM 1438 O O . GLN A 1 209 ? 28.909 35.873 59.728 1.00 22.07 208 GLN A O 1
ATOM 1444 N N . PRO A 1 210 ? 30.025 37.731 59.037 1.00 24.04 209 PRO A N 1
ATOM 1445 C CA . PRO A 1 210 ? 30.655 37.842 60.364 1.00 23.98 209 PRO A CA 1
ATOM 1446 C C . PRO A 1 210 ? 29.622 38.175 61.445 1.00 22.34 209 PRO A C 1
ATOM 1447 O O . PRO A 1 210 ? 28.777 39.049 61.260 1.00 20.37 209 PRO A O 1
ATOM 1451 N N . LEU A 1 211 ? 29.683 37.474 62.565 1.00 20.36 210 LEU A N 1
ATOM 1452 C CA . LEU A 1 211 ? 28.644 37.627 63.584 1.00 19.90 210 LEU A CA 1
ATOM 1453 C C . LEU A 1 211 ? 28.825 38.914 64.368 1.00 18.80 210 LEU A C 1
ATOM 1454 O O . LEU A 1 211 ? 27.839 39.574 64.701 1.00 17.76 210 LEU A O 1
ATOM 1459 N N . PHE A 1 212 ? 30.065 39.257 64.706 1.00 17.71 211 PHE A N 1
ATOM 1460 C CA . PHE A 1 212 ? 30.308 40.440 65.526 1.00 17.97 211 PHE A CA 1
ATOM 1461 C C . PHE A 1 212 ? 31.296 41.408 64.855 1.00 19.31 211 PHE A C 1
ATOM 1462 O O . PHE A 1 212 ? 32.427 41.496 65.300 1.00 19.22 211 PHE A O 1
ATOM 1470 N N . PRO A 1 213 ? 30.878 42.135 63.791 1.00 22.38 212 PRO A N 1
ATOM 1471 C CA . PRO A 1 213 ? 31.836 42.990 63.072 1.00 23.45 212 PRO A CA 1
ATOM 1472 C C . PRO A 1 213 ? 32.017 44.379 63.708 1.00 24.63 212 PRO A C 1
ATOM 1473 O O . PRO A 1 213 ? 31.551 45.364 63.160 1.00 23.66 212 PRO A O 1
ATOM 1477 N N . GLY A 1 214 ? 32.709 44.453 64.839 1.00 25.27 213 GLY A N 1
ATOM 1478 C CA . GLY A 1 214 ? 32.923 45.736 65.515 1.00 26.85 213 GLY A CA 1
ATOM 1479 C C . GLY A 1 214 ? 33.908 46.619 64.760 1.00 29.56 213 GLY A C 1
ATOM 1480 O O . GLY A 1 214 ? 34.762 46.112 64.027 1.00 28.05 213 GLY A O 1
ATOM 1481 N N . GLU A 1 215 ? 33.779 47.936 64.959 1.00 32.17 214 GLU A N 1
ATOM 1482 C CA . GLU A 1 215 ? 34.628 48.947 64.311 1.00 35.93 214 GLU A CA 1
ATOM 1483 C C . GLU A 1 215 ? 35.775 49.442 65.193 1.00 36.65 214 GLU A C 1
ATOM 1484 O O . GLU A 1 215 ? 36.649 50.188 64.732 1.00 39.57 214 GLU A O 1
ATOM 1490 N N . SER A 1 216 ? 35.762 49.037 66.456 1.00 34.65 215 SER A N 1
ATOM 1491 C CA . SER A 1 216 ? 36.753 49.454 67.4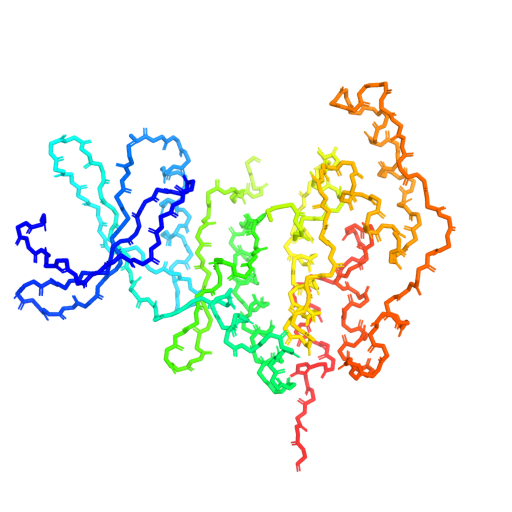51 1.00 34.16 215 SER A CA 1
ATOM 1492 C C . SER A 1 216 ? 36.636 48.511 68.642 1.00 32.66 215 SER A C 1
ATOM 1493 O O . SER A 1 216 ? 35.725 47.700 68.693 1.00 28.88 215 SER A O 1
ATOM 1496 N N . GLU A 1 217 ? 37.539 48.632 69.602 1.00 33.13 216 GLU A N 1
ATOM 1497 C CA . GLU A 1 217 ? 37.497 47.792 70.794 1.00 35.25 216 GLU A CA 1
ATOM 1498 C C . GLU A 1 217 ? 36.154 47.993 71.523 1.00 33.22 216 GLU A C 1
ATOM 1499 O O . GLU A 1 217 ? 35.456 47.027 71.816 1.00 31.63 216 GLU A O 1
ATOM 1505 N N . ILE A 1 218 ? 35.782 49.249 71.759 1.00 31.46 217 ILE A N 1
ATOM 1506 C CA . ILE A 1 218 ? 34.525 49.590 72.416 1.00 32.09 217 ILE A CA 1
ATOM 1507 C C . ILE A 1 218 ? 33.306 49.115 71.620 1.00 28.62 217 ILE A C 1
ATOM 1508 O O . ILE A 1 218 ? 32.369 48.557 72.200 1.00 26.02 217 ILE A O 1
ATOM 1513 N N . ASP A 1 219 ? 33.303 49.360 70.312 1.00 26.15 218 ASP A N 1
ATOM 1514 C CA . ASP A 1 219 ? 32.185 48.951 69.454 1.00 25.73 218 ASP A CA 1
ATOM 1515 C C . ASP A 1 219 ? 32.081 47.425 69.332 1.00 23.74 218 ASP A C 1
ATOM 1516 O O . ASP A 1 219 ? 31.000 46.907 69.034 1.00 22.58 218 ASP A O 1
ATOM 1521 N N . GLN A 1 220 ? 33.203 46.720 69.527 1.00 21.83 219 GLN A N 1
ATOM 1522 C CA . GLN A 1 220 ? 33.205 45.254 69.551 1.00 21.04 219 GLN A CA 1
ATOM 1523 C C . GLN A 1 220 ? 32.414 44.751 70.766 1.00 20.09 219 GLN A C 1
ATOM 1524 O O . GLN A 1 220 ? 31.574 43.866 70.635 1.00 19.41 219 GLN A O 1
ATOM 1530 N N . LEU A 1 221 ? 32.656 45.347 71.932 1.00 19.66 220 LEU A N 1
ATOM 1531 C CA . LEU A 1 221 ? 31.867 45.053 73.128 1.00 20.85 220 LEU A CA 1
ATOM 1532 C C . LEU A 1 221 ? 30.396 45.404 72.963 1.00 19.60 220 LEU A C 1
ATOM 1533 O O . LEU A 1 221 ? 29.525 44.646 73.413 1.00 18.21 220 LEU A O 1
ATOM 1538 N N . PHE A 1 222 ? 30.113 46.526 72.307 1.00 20.07 221 PHE A N 1
ATOM 1539 C CA . PHE A 1 222 ? 28.740 46.868 71.955 1.00 21.12 221 PHE A CA 1
ATOM 1540 C C . PHE A 1 222 ? 28.102 45.779 71.081 1.00 20.33 221 PHE A C 1
ATOM 1541 O O . PHE A 1 222 ? 26.990 45.319 71.358 1.00 19.54 221 PHE A O 1
ATOM 1549 N N . THR A 1 223 ? 28.796 45.382 70.020 1.00 20.44 222 THR A N 1
ATOM 1550 C CA . THR A 1 223 ? 28.221 44.466 69.031 1.00 20.83 222 THR A CA 1
ATOM 1551 C C . THR A 1 223 ? 27.914 43.101 69.633 1.00 19.18 222 THR A C 1
ATOM 1552 O O . THR A 1 223 ? 26.886 42.500 69.324 1.00 20.21 222 THR A O 1
ATOM 1556 N N . ILE A 1 224 ? 28.785 42.643 70.529 1.00 18.77 223 ILE A N 1
ATOM 1557 C CA . ILE A 1 224 ? 28.608 41.394 71.237 1.00 18.08 223 ILE A CA 1
ATOM 1558 C C . ILE A 1 224 ? 27.339 41.438 72.093 1.00 18.82 223 ILE A C 1
ATOM 1559 O O . ILE A 1 224 ? 26.486 40.522 72.009 1.00 18.77 223 ILE A O 1
ATOM 1564 N N . GLN A 1 225 ? 27.199 42.493 72.895 1.00 18.75 224 GLN A N 1
ATOM 1565 C CA . GLN A 1 225 ? 26.012 42.638 73.773 1.00 18.47 224 GLN A CA 1
ATOM 1566 C C . GLN A 1 225 ? 24.721 42.840 73.003 1.00 18.98 224 GLN A C 1
ATOM 1567 O O . GLN A 1 225 ? 23.657 42.488 73.499 1.00 19.06 224 GLN A O 1
ATOM 1573 N N . LYS A 1 226 ? 24.806 43.438 71.816 1.00 20.33 225 LYS A N 1
ATOM 1574 C CA . LYS A 1 226 ? 23.630 43.641 70.973 1.00 21.41 225 LYS A CA 1
ATOM 1575 C C . LYS A 1 226 ? 22.984 42.316 70.610 1.00 21.36 225 LYS A C 1
ATOM 1576 O O . LYS A 1 226 ? 21.775 42.267 70.383 1.00 21.75 225 LYS A O 1
ATOM 1578 N N . VAL A 1 227 ? 23.788 41.255 70.550 1.00 20.92 226 VAL A N 1
ATOM 1579 C CA . VAL A 1 227 ? 23.279 39.914 70.330 1.00 21.56 226 VAL A CA 1
ATOM 1580 C C . VAL A 1 227 ? 22.993 39.168 71.635 1.00 21.07 226 VAL A C 1
ATOM 1581 O O . VAL A 1 227 ? 21.919 38.573 71.775 1.00 21.85 226 VAL A O 1
ATOM 1585 N N . LEU A 1 228 ? 23.934 39.200 72.585 1.00 18.91 227 LEU A N 1
ATOM 1586 C CA . LEU A 1 228 ? 23.916 38.281 73.716 1.00 18.84 227 LEU A CA 1
ATOM 1587 C C . LEU A 1 228 ? 23.460 38.921 75.031 1.00 18.66 227 LEU A C 1
ATOM 1588 O O . LEU A 1 228 ? 23.377 38.250 76.052 1.00 18.99 227 LEU A O 1
ATOM 1593 N N . GLY A 1 229 ? 23.203 40.225 75.008 1.00 17.92 228 GLY A N 1
ATOM 1594 C CA . GLY A 1 229 ? 22.773 40.939 76.195 1.00 18.28 228 GLY A CA 1
ATOM 1595 C C . GLY A 1 229 ? 23.945 41.459 77.004 1.00 17.78 228 GLY A C 1
ATOM 1596 O O . GLY A 1 229 ? 25.093 41.315 76.609 1.00 17.62 228 GLY A O 1
ATOM 1597 N N . PRO A 1 230 ? 23.660 42.054 78.166 1.00 18.84 229 PRO A N 1
ATOM 1598 C CA . PRO A 1 230 ? 24.690 42.710 78.950 1.00 18.08 229 PRO A CA 1
ATOM 1599 C C . PRO A 1 230 ? 25.800 41.762 79.384 1.00 18.25 229 PRO A C 1
ATOM 1600 O O . PRO A 1 230 ? 25.532 40.589 79.659 1.00 16.49 229 PRO A O 1
ATOM 1604 N N . LEU A 1 231 ? 27.032 42.267 79.428 1.00 18.29 230 LEU A N 1
ATOM 1605 C CA . LEU A 1 231 ? 28.174 41.493 79.937 1.00 18.57 230 LEU A CA 1
ATOM 1606 C C . LEU A 1 231 ? 28.003 41.113 81.412 1.00 19.46 230 LEU A C 1
ATOM 1607 O O . LEU A 1 231 ? 27.392 41.850 82.200 1.00 19.62 230 LEU A O 1
ATOM 1612 N N . PRO A 1 232 ? 28.592 39.984 81.809 1.00 19.79 231 PRO A N 1
ATOM 1613 C CA . PRO A 1 232 ? 28.552 39.595 83.222 1.00 20.85 231 PRO A CA 1
ATOM 1614 C C . PRO A 1 232 ? 29.227 40.598 84.138 1.00 20.83 231 PRO A C 1
ATOM 1615 O O . PRO A 1 232 ? 30.123 41.342 83.716 1.00 19.70 231 PRO A O 1
ATOM 1619 N N . SER A 1 233 ? 28.773 40.614 85.391 1.00 22.09 232 SER A N 1
ATOM 1620 C CA . SER A 1 233 ? 29.267 41.517 86.432 1.00 23.02 232 SER A CA 1
ATOM 1621 C C . SER A 1 233 ? 30.787 41.673 86.453 1.00 22.74 232 SER A C 1
ATOM 1622 O O . SER A 1 233 ? 31.282 42.801 86.442 1.00 21.24 232 SER A O 1
ATOM 1625 N N . GLU A 1 234 ? 31.527 40.560 86.462 1.00 23.74 233 GLU A N 1
ATOM 1626 C CA . GLU A 1 234 ? 32.995 40.643 86.569 1.00 25.93 233 GLU A CA 1
ATOM 1627 C C . GLU A 1 234 ? 33.642 41.344 85.391 1.00 22.90 233 GLU A C 1
ATOM 1628 O O . GLU A 1 234 ? 34.621 42.066 85.573 1.00 23.02 233 GLU A O 1
ATOM 1634 N N . GLN A 1 235 ? 33.092 41.167 84.192 1.00 20.88 234 GLN A N 1
ATOM 1635 C CA . GLN A 1 235 ? 33.632 41.832 83.010 1.00 21.00 234 GLN A CA 1
ATOM 1636 C C . GLN A 1 235 ? 33.322 43.334 83.063 1.00 20.27 234 GLN A C 1
ATOM 1637 O O . GLN A 1 235 ? 34.158 44.164 82.720 1.00 19.74 234 GLN A O 1
ATOM 1643 N N . MET A 1 236 ? 32.132 43.678 83.515 1.00 20.00 235 MET A N 1
ATOM 1644 C CA . MET A 1 236 ? 31.769 45.084 83.646 1.00 21.06 235 MET A CA 1
ATOM 1645 C C . MET A 1 236 ? 32.724 45.791 84.616 1.00 20.97 235 MET A C 1
ATOM 1646 O O . MET A 1 236 ? 33.171 46.917 84.363 1.00 20.71 235 MET A O 1
ATOM 1651 N N . LYS A 1 237 ? 33.032 45.127 85.723 1.00 21.25 236 LYS A N 1
ATOM 1652 C CA . LYS A 1 237 ? 33.977 45.677 86.683 1.00 22.59 236 LYS A CA 1
ATOM 1653 C C . LYS A 1 237 ? 35.355 45.904 86.066 1.00 23.19 236 LYS A C 1
ATOM 1654 O O . LYS A 1 237 ? 35.994 46.924 86.340 1.00 22.45 236 LYS A O 1
ATOM 1660 N N . LEU A 1 238 ? 35.796 44.957 85.237 1.00 22.85 237 LEU A N 1
ATOM 1661 C CA . LEU A 1 238 ? 37.080 45.046 84.540 1.00 24.29 237 LEU A CA 1
ATOM 1662 C C . LEU A 1 238 ? 37.172 46.241 83.594 1.00 23.47 237 LEU A C 1
ATOM 1663 O O . LEU A 1 238 ? 38.258 46.858 83.436 1.00 23.12 237 LEU A O 1
ATOM 1668 N N . PHE A 1 239 ? 36.040 46.592 82.981 1.00 20.71 238 PHE A N 1
ATOM 1669 C CA . PHE A 1 239 ? 35.998 47.777 82.152 1.00 21.01 238 PHE A CA 1
ATOM 1670 C C . PHE A 1 239 ? 36.421 49.022 82.934 1.00 21.68 238 PHE A C 1
ATOM 1671 O O . PHE A 1 239 ? 37.112 49.886 82.383 1.00 22.39 238 PHE A O 1
ATOM 1679 N N . TYR A 1 240 ? 36.039 49.102 84.211 1.00 20.84 239 TYR A N 1
ATOM 1680 C CA . TYR A 1 240 ? 36.408 50.256 85.033 1.00 20.87 239 TYR A CA 1
ATOM 1681 C C . TYR A 1 240 ? 37.726 50.110 85.813 1.00 22.44 239 TYR A C 1
ATOM 1682 O O . TYR A 1 240 ? 38.331 51.123 86.175 1.00 22.22 239 TYR A O 1
ATOM 1691 N N . SER A 1 241 ? 38.156 48.887 86.098 1.00 21.95 240 SER A N 1
ATOM 1692 C CA . SER A 1 241 ? 39.398 48.696 86.842 1.00 24.67 240 SER A CA 1
ATOM 1693 C C . SER A 1 241 ? 40.607 48.682 85.915 1.00 25.43 240 SER A C 1
ATOM 1694 O O . SER A 1 241 ? 41.708 48.954 86.366 1.00 26.91 240 SER A O 1
ATOM 1697 N N . ASN A 1 242 ? 40.417 48.375 84.626 1.00 25.26 241 ASN A N 1
ATOM 1698 C CA . ASN A 1 242 ? 41.534 48.336 83.679 1.00 25.39 241 ASN A CA 1
ATOM 1699 C C . ASN A 1 242 ? 41.754 49.763 83.165 1.00 27.04 241 ASN A C 1
ATOM 1700 O O . ASN A 1 242 ? 40.897 50.293 82.472 1.00 26.29 241 ASN A O 1
ATOM 1705 N N . PRO A 1 243 ? 42.900 50.392 83.501 1.00 27.10 242 PRO A N 1
ATOM 1706 C CA . PRO A 1 243 ? 43.119 51.796 83.091 1.00 27.10 242 PRO A CA 1
ATOM 1707 C C . PRO A 1 243 ? 43.170 52.068 81.581 1.00 26.38 242 PRO A C 1
ATOM 1708 O O . PRO A 1 243 ? 43.099 53.224 81.168 1.00 24.09 242 PRO A O 1
ATOM 1712 N N . ARG A 1 244 ? 43.269 51.020 80.768 1.00 26.59 243 ARG A N 1
ATOM 1713 C CA . ARG A 1 244 ? 43.148 51.153 79.323 1.00 28.40 243 ARG A CA 1
ATOM 1714 C C . ARG A 1 244 ? 41.859 51.874 78.908 1.00 27.21 243 ARG A C 1
ATOM 1715 O O . ARG A 1 244 ? 41.823 52.553 77.888 1.00 26.82 243 ARG A O 1
ATOM 1723 N N . PHE A 1 245 ? 40.786 51.695 79.677 1.00 25.17 244 PHE A N 1
ATOM 1724 C CA . PHE A 1 245 ? 39.497 52.272 79.312 1.00 25.24 244 PHE A CA 1
ATOM 1725 C C . PHE A 1 245 ? 39.155 53.518 80.122 1.00 25.18 244 PHE A C 1
ATOM 1726 O O . PHE A 1 245 ? 37.991 53.908 80.173 1.00 24.57 244 PHE A O 1
ATOM 1734 N N . HIS A 1 246 ? 40.165 54.163 80.718 1.00 26.81 245 HIS A N 1
ATOM 1735 C CA . HIS A 1 246 ? 39.950 55.310 81.629 1.00 28.44 245 HIS A CA 1
ATOM 1736 C C . HIS A 1 246 ? 39.078 56.387 80.987 1.00 28.00 245 HIS A C 1
ATOM 1737 O O . HIS A 1 246 ? 39.351 56.821 79.881 1.00 29.51 245 HIS A O 1
ATOM 1744 N N . GLY A 1 247 ? 38.015 56.793 81.672 1.00 30.03 246 GLY A N 1
ATOM 1745 C CA . GLY A 1 247 ? 37.129 57.837 81.175 1.00 28.33 246 GLY A CA 1
ATOM 1746 C C . GLY A 1 247 ? 36.225 57.487 80.006 1.00 29.50 246 GLY A C 1
ATOM 1747 O O . GLY A 1 247 ? 35.451 58.340 79.571 1.00 31.27 246 GLY A O 1
ATOM 1748 N N . LEU A 1 248 ? 36.288 56.263 79.476 1.00 26.92 247 LEU A N 1
ATOM 1749 C CA . LEU A 1 248 ? 35.474 55.933 78.313 1.00 26.34 247 LEU A CA 1
ATOM 1750 C C . LEU A 1 248 ? 34.052 55.543 78.721 1.00 25.72 247 LEU A C 1
ATOM 1751 O O . LEU A 1 248 ? 33.787 55.138 79.865 1.00 23.95 247 LEU A O 1
ATOM 1756 N N . ARG A 1 249 ? 33.139 55.683 77.778 1.00 24.71 248 ARG A N 1
ATOM 1757 C CA . ARG A 1 249 ? 31.725 55.340 78.013 1.00 24.66 248 ARG A CA 1
ATOM 1758 C C . ARG A 1 249 ? 31.536 53.840 77.833 1.00 23.18 248 ARG A C 1
ATOM 1759 O O . ARG A 1 249 ? 31.889 53.305 76.780 1.00 22.17 248 ARG A O 1
ATOM 1767 N N . PHE A 1 250 ? 31.001 53.158 78.845 1.00 21.10 249 PHE A N 1
ATOM 1768 C CA . PHE A 1 250 ? 30.638 51.746 78.661 1.00 20.87 249 PHE A CA 1
ATOM 1769 C C . PHE A 1 250 ? 29.493 51.645 77.628 1.00 20.26 249 PHE A C 1
ATOM 1770 O O . PHE A 1 250 ? 28.506 52.389 77.739 1.00 19.39 249 PHE A O 1
ATOM 1778 N N . PRO A 1 251 ? 29.640 50.761 76.606 1.00 20.54 250 PRO A N 1
ATOM 1779 C CA . PRO A 1 251 ? 28.620 50.696 75.566 1.00 21.43 250 PRO A CA 1
ATOM 1780 C C . PRO A 1 251 ? 27.418 49.866 76.031 1.00 21.67 250 PRO A C 1
ATOM 1781 O O . PRO A 1 251 ? 27.291 48.692 75.689 1.00 22.40 250 PRO A O 1
ATOM 1785 N N . ALA A 1 252 ? 26.547 50.492 76.815 1.00 22.14 251 ALA A N 1
ATOM 1786 C CA . ALA A 1 252 ? 25.347 49.824 77.314 1.00 22.14 251 ALA A CA 1
ATOM 1787 C C . ALA A 1 252 ? 24.367 49.573 76.182 1.00 22.61 251 ALA A C 1
ATOM 1788 O O . ALA A 1 252 ? 24.176 50.411 75.304 1.00 21.14 251 ALA A O 1
ATOM 1790 N N . VAL A 1 253 ? 23.722 48.421 76.241 1.00 23.02 252 VAL A N 1
ATOM 1791 C CA A VAL A 1 253 ? 22.851 47.939 75.180 0.50 23.56 252 VAL A CA 1
ATOM 1792 C CA B VAL A 1 253 ? 22.843 48.028 75.154 0.50 23.41 252 VAL A CA 1
ATOM 1793 C C . VAL A 1 253 ? 21.395 48.235 75.516 1.00 24.77 252 VAL A C 1
ATOM 1794 O O . VAL A 1 253 ? 20.990 48.203 76.696 1.00 23.57 252 VAL A O 1
ATOM 1801 N N . ASN A 1 254 ? 20.625 48.479 74.474 1.00 28.08 253 ASN A N 1
ATOM 1802 C CA . ASN A 1 254 ? 19.232 48.751 74.591 1.00 33.49 253 ASN A CA 1
ATOM 1803 C C . ASN A 1 254 ? 18.414 47.461 74.507 1.00 36.14 253 ASN A C 1
ATOM 1804 O O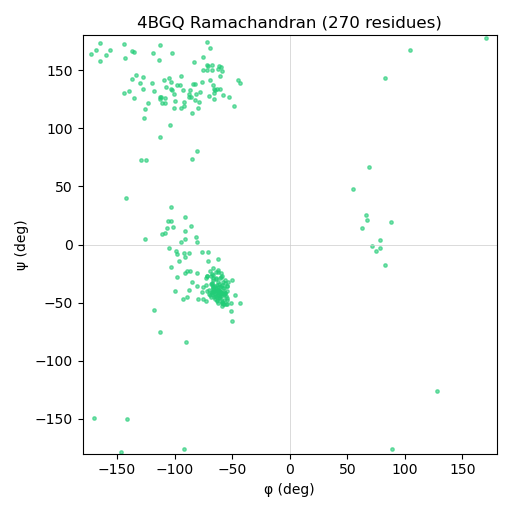 . ASN A 1 254 ? 18.091 46.890 75.549 1.00 41.96 253 ASN A O 1
ATOM 1809 N N . HIS A 1 255 ? 18.120 46.995 73.288 1.00 35.55 254 HIS A N 1
ATOM 1810 C CA . HIS A 1 255 ? 17.224 45.851 73.016 1.00 36.71 254 HIS A CA 1
ATOM 1811 C C . HIS A 1 255 ? 18.042 44.683 72.427 1.00 33.23 254 HIS A C 1
ATOM 1812 O O . HIS A 1 255 ? 18.203 44.640 71.199 1.00 29.26 254 HIS A O 1
ATOM 1819 N N . PRO A 1 256 ? 18.544 43.737 73.260 1.00 29.94 255 PRO A N 1
ATOM 1820 C CA . PRO A 1 256 ? 19.387 42.672 72.677 1.00 30.24 255 PRO A CA 1
ATOM 1821 C C . PRO A 1 256 ? 18.591 41.743 71.759 1.00 29.12 255 PRO A C 1
ATOM 1822 O O . PRO A 1 256 ? 17.404 41.534 71.986 1.00 28.69 255 PRO A O 1
ATOM 1826 N N . GLN A 1 257 ? 19.236 41.177 70.746 1.00 31.22 256 GLN A N 1
ATOM 1827 C CA . GLN A 1 257 ? 18.538 40.390 69.714 1.00 31.43 256 GLN A CA 1
ATOM 1828 C C . GLN A 1 257 ? 18.349 38.877 70.028 1.00 31.25 256 GLN A C 1
ATOM 1829 O O . GLN A 1 257 ? 17.306 38.304 69.704 1.00 35.61 256 GLN A O 1
ATOM 1835 N N . SER A 1 258 ? 19.352 38.241 70.618 1.00 26.89 257 SER A N 1
ATOM 1836 C CA . SER A 1 258 ? 19.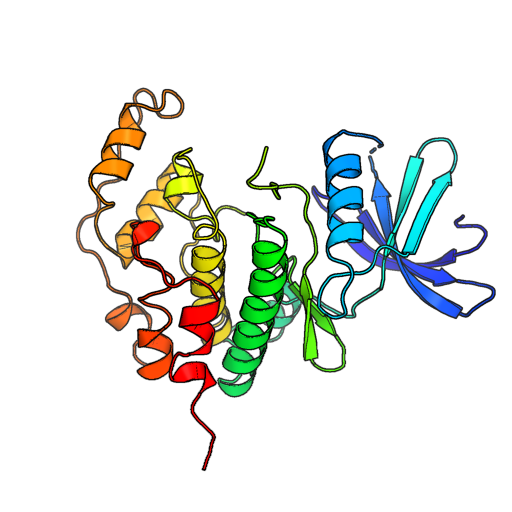405 36.784 70.874 1.00 24.14 257 SER A CA 1
ATOM 1837 C C . SER A 1 258 ? 19.874 35.940 69.665 1.00 22.08 257 SER A C 1
ATOM 1838 O O . SER A 1 258 ? 19.560 36.215 68.496 1.00 21.98 257 SER A O 1
ATOM 1841 N N . LEU A 1 259 ? 20.623 34.897 69.975 1.00 21.48 258 LEU A N 1
ATOM 1842 C CA . LEU A 1 259 ? 21.131 33.979 68.960 1.00 20.65 258 LEU A CA 1
ATOM 1843 C C . LEU A 1 259 ? 19.971 33.225 68.274 1.00 21.79 258 LEU A C 1
ATOM 1844 O O . LEU A 1 259 ? 20.010 32.966 67.076 1.00 21.61 258 LEU A O 1
ATOM 1849 N N . GLU A 1 260 ? 18.937 32.900 69.048 1.00 23.32 259 GLU A N 1
ATOM 1850 C CA . GLU A 1 260 ? 17.712 32.276 68.516 1.00 25.35 259 GLU A CA 1
ATOM 1851 C C . GLU A 1 260 ? 17.106 33.097 67.382 1.00 24.37 259 GLU A C 1
ATOM 1852 O O . GLU A 1 260 ? 16.760 32.556 66.318 1.00 23.26 259 GLU A O 1
ATOM 1858 N N . ARG A 1 261 ? 16.985 34.399 67.606 1.00 22.11 260 ARG A N 1
ATOM 1859 C CA . ARG A 1 261 ? 16.508 35.307 66.558 1.00 24.28 260 ARG A CA 1
ATOM 1860 C C . ARG A 1 261 ? 17.489 35.501 65.407 1.00 22.31 260 ARG A C 1
ATOM 1861 O O . ARG A 1 261 ? 17.093 35.498 64.248 1.00 21.95 260 ARG A O 1
ATOM 1869 N N . ARG A 1 262 ? 18.763 35.672 65.740 1.00 21.92 261 ARG A N 1
ATOM 1870 C CA . ARG A 1 262 ? 19.792 35.903 64.757 1.00 20.96 261 ARG A CA 1
ATOM 1871 C C . ARG A 1 262 ? 19.931 34.715 63.796 1.00 20.21 261 ARG A C 1
ATOM 1872 O O . ARG A 1 262 ? 20.134 34.923 62.612 1.00 20.94 261 ARG A O 1
ATOM 1880 N N . TYR A 1 263 ? 19.776 33.485 64.295 1.00 20.06 262 TYR A N 1
ATOM 1881 C CA . TYR A 1 263 ? 19.995 32.291 63.476 1.00 19.96 262 TYR A CA 1
ATOM 1882 C C . TYR A 1 263 ? 18.771 31.455 63.123 1.00 20.85 262 TYR A C 1
ATOM 1883 O O . TYR A 1 263 ? 18.892 30.380 62.548 1.00 19.80 262 TYR A O 1
ATOM 1892 N N . LEU A 1 264 ? 17.584 31.958 63.413 1.00 21.69 263 LEU A N 1
ATOM 1893 C CA . LEU A 1 264 ? 16.379 31.297 62.929 1.00 22.50 263 LEU A CA 1
ATOM 1894 C C . LEU A 1 264 ? 16.409 31.207 61.410 1.00 22.72 263 LEU A C 1
ATOM 1895 O O . LEU A 1 264 ? 16.648 32.204 60.731 1.00 21.24 263 LEU A O 1
ATOM 1900 N N . GLY A 1 265 ? 16.187 30.007 60.884 1.00 23.15 264 GLY A N 1
ATOM 1901 C CA . GLY A 1 265 ? 16.258 29.786 59.438 1.00 24.31 264 GLY A CA 1
ATOM 1902 C C . GLY A 1 265 ? 17.676 29.657 58.873 1.00 24.01 264 GLY A C 1
ATOM 1903 O O . GLY A 1 265 ? 17.851 29.524 57.663 1.00 24.70 264 GLY A O 1
ATOM 1904 N N . ILE A 1 266 ? 18.687 29.676 59.740 1.00 22.36 265 ILE A N 1
ATOM 1905 C CA . ILE A 1 266 ? 20.070 29.488 59.317 1.00 22.14 265 ILE A CA 1
ATOM 1906 C C . ILE A 1 266 ? 20.627 28.233 59.982 1.00 21.55 265 ILE A C 1
ATOM 1907 O O . ILE A 1 266 ? 21.099 27.339 59.299 1.00 20.31 265 ILE A O 1
ATOM 1912 N N . LEU A 1 267 ? 20.580 28.182 61.311 1.00 21.57 266 LEU A N 1
ATOM 1913 C CA . LEU A 1 267 ? 21.045 27.007 62.080 1.00 21.24 266 LEU A CA 1
ATOM 1914 C C . LEU A 1 267 ? 19.877 26.092 62.485 1.00 21.56 266 LEU A C 1
ATOM 1915 O O . LEU A 1 267 ? 18.846 26.573 62.929 1.00 20.89 266 LEU A O 1
ATOM 1920 N N . ASN A 1 268 ? 20.047 24.776 62.363 1.00 22.89 267 ASN A N 1
ATOM 1921 C CA . ASN A 1 268 ? 19.122 23.834 63.003 1.00 23.57 267 ASN A CA 1
ATOM 1922 C C . ASN A 1 268 ? 19.285 23.879 64.523 1.00 23.27 267 ASN A C 1
ATOM 1923 O O . ASN A 1 268 ? 20.227 24.502 65.041 1.00 19.48 267 ASN A O 1
ATOM 1928 N N . SER A 1 269 ? 18.365 23.239 65.241 1.00 22.12 268 SER A N 1
ATOM 1929 C CA . SER A 1 269 ? 18.335 23.348 66.698 1.00 21.95 268 SER A CA 1
ATOM 1930 C C . SER A 1 269 ? 19.554 22.709 67.364 1.00 21.31 268 SER A C 1
ATOM 1931 O O . SER A 1 269 ? 19.947 23.136 68.462 1.00 20.69 268 SER A O 1
ATOM 1934 N N . VAL A 1 270 ? 20.163 21.728 66.703 1.00 20.65 269 VAL A N 1
ATOM 1935 C CA . VAL A 1 270 ? 21.334 21.031 67.276 1.00 21.61 269 VAL A CA 1
ATOM 1936 C C . VAL A 1 270 ? 22.563 21.960 67.239 1.00 20.99 269 VAL A C 1
ATOM 1937 O O . VAL A 1 270 ? 23.269 22.122 68.250 1.00 21.35 269 VAL A O 1
ATOM 1941 N N . LEU A 1 271 ? 22.809 22.575 66.078 1.00 20.51 270 LEU A N 1
ATOM 1942 C CA . LEU A 1 271 ? 23.902 23.550 65.935 1.00 21.38 270 LEU A CA 1
ATOM 1943 C C . LEU A 1 271 ? 23.667 24.811 66.750 1.00 20.66 270 LEU A C 1
ATOM 1944 O O . LEU A 1 271 ? 24.617 25.389 67.282 1.00 18.37 270 LEU A O 1
ATOM 1949 N N . LEU A 1 272 ? 22.417 25.257 66.833 1.00 20.17 271 LEU A N 1
ATOM 1950 C CA . LEU A 1 272 ? 22.089 26.397 67.681 1.00 20.52 271 LEU A CA 1
ATOM 1951 C C . LEU A 1 272 ? 22.436 26.109 69.144 1.00 20.08 271 LEU A C 1
ATOM 1952 O O . LEU A 1 272 ? 22.977 26.969 69.844 1.00 19.56 271 LEU A O 1
ATOM 1957 N N . ASP A 1 273 ? 22.108 24.908 69.605 1.00 19.95 272 ASP A N 1
ATOM 1958 C CA . ASP A 1 273 ? 22.419 24.473 70.985 1.00 20.28 272 ASP A CA 1
ATOM 1959 C C . ASP A 1 273 ? 23.940 24.550 71.233 1.00 19.33 272 ASP A C 1
ATOM 1960 O O . ASP A 1 273 ? 24.400 25.164 72.217 1.00 19.56 272 ASP A O 1
ATOM 1965 N N . LEU A 1 274 ? 24.726 23.957 70.336 1.00 18.09 273 LEU A N 1
ATOM 1966 C CA . LEU A 1 274 ? 26.175 24.031 70.438 1.00 18.23 273 LEU A CA 1
ATOM 1967 C C . LEU A 1 274 ? 26.691 25.473 70.449 1.00 18.34 273 LEU A C 1
ATOM 1968 O O . LEU A 1 274 ? 27.485 25.835 71.317 1.00 18.17 273 LEU A O 1
ATOM 1973 N N . MET A 1 275 ? 26.205 26.284 69.509 1.00 18.66 274 MET A N 1
ATOM 1974 C CA A MET A 1 275 ? 26.638 27.668 69.416 0.50 18.16 274 MET A CA 1
ATOM 1975 C CA B MET A 1 275 ? 26.527 27.717 69.384 0.50 19.17 274 MET A CA 1
ATOM 1976 C C . MET A 1 275 ? 26.386 28.484 70.689 1.00 18.71 274 MET A C 1
ATOM 1977 O O . MET A 1 275 ? 27.284 29.240 71.110 1.00 17.75 274 MET A O 1
ATOM 1986 N N . LYS A 1 276 ? 25.207 28.338 71.294 1.00 18.74 275 LYS A N 1
ATOM 1987 C CA . LYS A 1 276 ? 24.882 28.989 72.568 1.00 20.18 275 LYS A CA 1
ATOM 1988 C C . LYS A 1 276 ? 25.854 28.660 73.685 1.00 20.07 275 LYS A C 1
ATOM 1989 O O . LYS A 1 276 ? 26.113 29.503 74.543 1.00 20.16 275 LYS A O 1
ATOM 1995 N N . ASN A 1 277 ? 26.398 27.447 73.675 1.00 18.33 276 ASN A N 1
ATOM 1996 C CA . ASN A 1 277 ? 27.363 27.039 74.686 1.00 18.36 276 ASN A CA 1
ATOM 1997 C C . ASN A 1 277 ? 28.841 27.285 74.361 1.00 17.51 276 ASN A C 1
ATOM 1998 O O . ASN A 1 277 ? 29.701 27.184 75.240 1.00 18.57 276 ASN A O 1
ATOM 2003 N N . LEU A 1 278 ? 29.124 27.646 73.121 1.00 16.52 277 LEU A N 1
ATOM 2004 C CA . LEU A 1 278 ? 30.432 28.188 72.758 1.00 16.98 277 LEU A CA 1
ATOM 2005 C C . LEU A 1 278 ? 30.498 29.691 73.019 1.00 16.78 277 LEU A C 1
ATOM 2006 O O . LEU A 1 278 ? 31.572 30.224 73.290 1.00 17.75 277 LEU A O 1
ATOM 2011 N N . LEU A 1 279 ? 29.365 30.374 72.869 1.00 16.61 278 LEU A N 1
ATOM 2012 C CA . LEU A 1 279 ? 29.289 31.822 72.980 1.00 16.96 278 LEU A CA 1
ATOM 2013 C C . LEU A 1 279 ? 28.687 32.289 74.309 1.00 18.14 278 LEU A C 1
ATOM 2014 O O . LEU A 1 279 ? 28.001 33.306 74.357 1.00 17.26 278 LEU A O 1
ATOM 2019 N N . LYS A 1 280 ? 28.917 31.532 75.386 1.00 19.35 279 LYS A N 1
ATOM 2020 C CA . LYS A 1 280 ? 28.605 32.018 76.725 1.00 21.05 279 LYS A CA 1
ATOM 2021 C C . LYS A 1 280 ? 29.519 33.205 77.068 1.00 20.40 279 LYS A C 1
ATOM 2022 O O . LYS A 1 280 ? 30.732 33.148 76.870 1.00 19.43 279 LYS A O 1
ATOM 2028 N N . LEU A 1 281 ? 28.952 34.277 77.614 1.00 19.92 280 LEU A N 1
ATOM 2029 C CA . LEU A 1 281 ? 29.765 35.465 77.874 1.00 19.71 280 LEU A CA 1
ATOM 2030 C C . LEU A 1 281 ? 30.813 35.220 78.971 1.00 19.52 280 LEU A C 1
ATOM 2031 O O . LEU A 1 281 ? 31.950 35.672 78.862 1.00 19.04 280 LEU A O 1
ATOM 2036 N N . ASP A 1 282 ? 30.406 34.511 80.013 1.00 19.97 281 ASP A N 1
ATOM 2037 C CA . ASP A 1 282 ? 31.294 34.125 81.093 1.00 21.58 281 ASP A CA 1
ATOM 2038 C C . ASP A 1 282 ? 32.110 32.898 80.630 1.00 20.77 281 ASP A C 1
ATOM 2039 O O . ASP A 1 282 ? 31.532 31.848 80.330 1.00 20.41 281 ASP A O 1
ATOM 2044 N N . PRO A 1 283 ? 33.444 33.032 80.536 1.00 20.68 282 PRO A N 1
ATOM 2045 C CA . PRO A 1 283 ? 34.277 31.928 79.986 1.00 21.48 282 PRO A CA 1
ATOM 2046 C C . PRO A 1 283 ? 34.149 30.606 80.788 1.00 22.93 282 PRO A C 1
ATOM 2047 O O . PRO A 1 283 ? 34.261 29.512 80.205 1.00 23.29 282 PRO A O 1
ATOM 2051 N N . ALA A 1 284 ? 33.839 30.720 82.083 1.00 23.88 283 ALA A N 1
ATOM 2052 C CA . ALA A 1 284 ? 33.585 29.566 82.958 1.00 25.61 283 ALA A CA 1
ATOM 2053 C C . ALA A 1 284 ? 32.375 28.716 82.551 1.00 26.22 283 ALA A C 1
ATOM 2054 O O . ALA A 1 284 ? 32.310 27.542 82.906 1.00 27.13 283 ALA A O 1
ATOM 2056 N N . ASP A 1 285 ? 31.424 29.294 81.817 1.00 24.42 284 ASP A N 1
ATOM 2057 C CA . ASP A 1 285 ? 30.254 28.545 81.317 1.00 24.61 284 ASP A CA 1
ATOM 2058 C C . ASP A 1 285 ? 30.418 27.914 79.910 1.00 22.82 284 ASP A C 1
ATOM 2059 O O . ASP A 1 285 ? 29.526 27.203 79.441 1.00 21.04 284 ASP A O 1
ATOM 2064 N N . ARG A 1 286 ? 31.518 28.212 79.214 1.00 21.53 285 ARG A N 1
ATOM 2065 C CA . ARG A 1 286 ? 31.716 27.725 77.844 1.00 20.30 285 ARG A CA 1
ATOM 2066 C C . ARG A 1 286 ? 32.100 26.278 77.852 1.00 20.28 285 ARG A C 1
ATOM 2067 O O . ARG A 1 286 ? 32.888 25.869 78.684 1.00 21.09 285 ARG A O 1
ATOM 2075 N N . TYR A 1 287 ? 31.565 25.508 76.917 1.00 19.35 286 TYR A N 1
ATOM 2076 C CA . TYR A 1 287 ? 32.049 24.149 76.686 1.00 19.35 286 TYR A CA 1
ATOM 2077 C C . TYR A 1 287 ? 33.489 24.190 76.181 1.00 19.42 286 TYR A C 1
ATOM 2078 O O . TYR A 1 287 ? 33.810 24.961 75.271 1.00 19.85 286 TYR A O 1
ATOM 2087 N N . LEU A 1 288 ? 34.343 23.360 76.767 1.00 19.31 287 LEU A N 1
ATOM 2088 C CA . LEU A 1 288 ? 35.678 23.146 76.231 1.00 19.49 287 LEU A CA 1
ATOM 2089 C C . LEU A 1 288 ? 35.623 21.953 75.285 1.00 19.00 287 LEU A C 1
ATOM 2090 O O . LEU A 1 288 ? 34.540 21.394 75.044 1.00 19.18 287 LEU A O 1
ATOM 2095 N N . THR A 1 289 ? 36.769 21.547 74.745 1.00 19.27 288 THR A N 1
ATOM 2096 C CA . THR A 1 289 ? 36.770 20.677 73.563 1.00 18.84 288 THR A CA 1
ATOM 2097 C C . THR A 1 289 ? 36.167 19.281 73.791 1.00 19.10 288 THR A C 1
ATOM 2098 O O . THR A 1 289 ? 35.380 18.801 72.974 1.00 18.81 288 THR A O 1
ATOM 2102 N N . GLU A 1 290 ? 36.510 18.624 74.886 1.00 20.70 289 GLU A N 1
ATOM 2103 C CA . GLU A 1 290 ? 36.011 17.257 75.106 1.00 22.85 289 GLU A CA 1
ATOM 2104 C C . GLU A 1 290 ? 34.472 17.232 75.182 1.00 21.87 289 GLU A C 1
ATOM 2105 O O . GLU A 1 290 ? 33.814 16.354 74.612 1.00 22.07 289 GLU A O 1
ATOM 2111 N N . GLN A 1 291 ? 33.909 18.211 75.874 1.00 20.85 290 GLN A N 1
ATOM 2112 C CA . GLN A 1 291 ? 32.463 18.311 76.043 1.00 20.59 290 GLN A CA 1
ATOM 2113 C C . GLN A 1 291 ? 31.788 18.591 74.720 1.00 19.72 290 GLN A C 1
ATOM 2114 O O . GLN A 1 291 ? 30.764 18.001 74.414 1.00 19.39 290 GLN A O 1
ATOM 2120 N N . CYS A 1 292 ? 32.391 19.464 73.913 1.00 19.35 291 CYS A N 1
ATOM 2121 C CA . CYS A 1 292 ? 31.942 19.698 72.543 1.00 19.22 291 CYS A CA 1
ATOM 2122 C C . CYS A 1 292 ? 31.882 18.436 71.686 1.00 19.53 291 CYS A C 1
ATOM 2123 O O . CYS A 1 292 ? 30.892 18.185 71.001 1.00 19.39 291 CYS A O 1
ATOM 2126 N N . LEU A 1 293 ? 32.915 17.611 71.769 1.00 19.33 292 LEU A N 1
ATOM 2127 C CA . LEU A 1 293 ? 32.990 16.406 70.966 1.00 20.37 292 LEU A CA 1
ATOM 2128 C C . LEU A 1 293 ? 31.993 15.340 71.433 1.00 20.36 292 LEU A C 1
ATOM 2129 O O . LEU A 1 293 ? 31.696 14.432 70.688 1.00 20.55 292 LEU A O 1
ATOM 2134 N N . ASN A 1 294 ? 31.433 15.510 72.632 1.00 20.23 293 ASN A N 1
ATOM 2135 C CA . ASN A 1 294 ? 30.356 14.644 73.140 1.00 20.72 293 ASN A CA 1
ATOM 2136 C C . ASN A 1 294 ? 28.958 15.209 72.867 1.00 20.41 293 ASN A C 1
ATOM 2137 O O . ASN A 1 294 ? 27.950 14.596 73.241 1.00 21.34 293 ASN A O 1
ATOM 2142 N N . HIS A 1 295 ? 28.901 16.351 72.190 1.00 19.60 294 HIS A N 1
ATOM 2143 C CA . HIS A 1 295 ? 27.648 16.986 71.879 1.00 19.05 294 HIS A CA 1
ATOM 2144 C C . HIS A 1 295 ? 26.937 16.247 70.735 1.00 18.83 294 HIS A C 1
ATOM 2145 O O . HIS A 1 295 ? 27.596 15.684 69.852 1.00 19.49 294 HIS A O 1
ATOM 2152 N N . PRO A 1 296 ? 25.595 16.274 70.720 1.00 19.31 295 PRO A N 1
ATOM 2153 C CA . PRO A 1 296 ? 24.867 15.673 69.586 1.00 19.48 295 PRO A CA 1
ATOM 2154 C C . PRO A 1 296 ? 25.306 16.091 68.176 1.00 19.37 295 PRO A C 1
ATOM 2155 O O . PRO A 1 296 ? 25.207 15.306 67.235 1.00 19.70 295 PRO A O 1
ATOM 2159 N N . THR A 1 297 ? 25.795 17.309 68.028 1.00 18.67 296 THR A N 1
ATOM 2160 C CA . THR A 1 297 ? 26.306 17.789 66.753 1.00 19.36 296 THR A CA 1
ATOM 2161 C C . THR A 1 297 ? 27.265 16.762 66.111 1.00 20.39 296 THR A C 1
ATOM 2162 O O . THR A 1 297 ? 27.187 16.511 64.908 1.00 20.63 296 THR A O 1
ATOM 2166 N N . PHE A 1 298 ? 28.153 16.185 66.919 1.00 20.35 297 PHE A N 1
ATOM 2167 C CA . PHE A 1 298 ? 29.191 15.287 66.421 1.00 21.17 297 PHE A CA 1
ATOM 2168 C C . PHE A 1 298 ? 28.910 13.811 66.677 1.00 23.19 297 PHE A C 1
ATOM 2169 O O . PHE A 1 298 ? 29.476 12.960 65.999 1.00 25.41 297 PHE A O 1
ATOM 2177 N N . GLN A 1 299 ? 28.022 13.526 67.620 1.00 22.22 298 GLN A N 1
ATOM 2178 C CA . GLN A 1 299 ? 27.715 12.164 68.026 1.00 23.59 298 GLN A CA 1
ATOM 2179 C C . GLN A 1 299 ? 26.581 11.534 67.209 1.00 24.65 298 GLN A C 1
ATOM 2180 O O . GLN A 1 299 ? 26.512 10.314 67.119 1.00 29.29 298 GLN A O 1
ATOM 2186 N N . THR A 1 300 ? 25.713 12.348 66.598 1.00 23.66 299 THR A N 1
ATOM 2187 C CA . THR A 1 300 ? 24.662 11.814 65.757 1.00 24.65 299 THR A CA 1
ATOM 2188 C C . THR A 1 300 ? 25.267 11.273 64.461 1.00 27.75 299 THR A C 1
ATOM 2189 O O . THR A 1 300 ? 26.316 11.742 64.016 1.00 25.23 299 THR A O 1
ATOM 2193 N N . GLN A 1 301 ? 24.618 10.255 63.903 1.00 28.78 300 GLN A N 1
ATOM 2194 C CA . GLN A 1 301 ? 25.015 9.660 62.624 1.00 32.62 300 GLN A CA 1
ATOM 2195 C C . GLN A 1 301 ? 23.806 9.732 61.679 1.00 35.85 300 GLN A C 1
ATOM 2196 O O . GLN A 1 301 ? 22.719 9.242 62.015 1.00 34.76 300 GLN A O 1
ATOM 2202 N N . ARG A 1 302 ? 23.983 10.398 60.534 1.00 40.51 301 ARG A N 1
ATOM 2203 C CA . ARG A 1 302 ? 22.988 10.400 59.444 1.00 42.07 301 ARG A CA 1
ATOM 2204 C C . ARG A 1 302 ? 22.481 8.993 59.205 1.00 45.31 301 ARG A C 1
ATOM 2205 O O . ARG A 1 302 ? 23.255 8.048 59.248 1.00 43.88 301 ARG A O 1
ATOM 2213 N N . LEU A 1 303 ? 21.187 8.870 58.925 1.00 49.35 302 LEU A N 1
ATOM 2214 C CA . LEU A 1 303 ? 20.485 7.585 59.011 1.00 53.69 302 LEU A CA 1
ATOM 2215 C C . LEU A 1 303 ? 20.833 6.641 57.873 1.00 52.64 302 LEU A C 1
ATOM 2216 O O . LEU A 1 303 ? 20.194 5.601 57.712 1.00 59.68 302 LEU A O 1
#

GO terms:
  GO:0016301 kinase activity (F, IDA)
  GO:0004672 protein kinase activity (F, IDA)
  GO:0005524 ATP binding (F, IDA)
  GO:0005634 nucleus (C, IDA)
  GO:0097542 ciliary tip (C, IDA)
  GO:0036064 ciliary basal body (C, IDA)
  GO:0005813 centrosome (C, IDA)
  GO:1902017 regulation of cilium assembly (P, IMP)
  GO:0004674 protein serine/threonine kinase activity (F, TAS)
  GO:0005515 protein binding (F, IPI)
  GO:0005654 nucleoplasm (C, IDA)
  GO:0098978 glutamatergic synapse (C, IDA)
  GO:0098978 glutamatergic synapse (C, IMP)
  GO:0050804 modulation of chemical synaptic transmission (P, IDA)
  GO:0050804 modulation of chemical synaptic transmission (P, IMP)
  GO:0099175 regulation of postsynapse organization (P, IDA)
  GO:0099175 regulation of postsynapse organization (P, IMP)

Organism: Homo sapiens (NCBI:txid9606)

Foldseek 3Di:
DCVQKPFPAWPDADPQGTWTWIAGPPPRAIWIKHWHCDDPLNVVQVVLLVVLDDPQAKHWDDWDDDPNTIMTIIHDAPDFQVVVLVVVQFADDPVLLLVLLLLLLVSLVSCVVQQKAQQADDRRQWGQHPVRRTHGDDSSVMDRNVVPCLQFALCVLLVHDDGSLRVLSSSLQVSQCNQGNDRQQDAPDSQSSQLSLCLAVNDADPVSVVSCDVPCVNPPHDRNHDDHRQYLCRVQVVRDDPQSSVLSCQSSDNPSVSHDHSVVSCVGCSNPDDDD

CATH classification: 3.30.200.20 (+1 more: 1.10.510.10)

Radius of gyration: 19.82 Å; Cα contacts (8 Å, |Δi|>4): 489; chains: 1; bounding box: 55×50×45 Å

InterPro domains:
  IPR000719 Protein kinase domain [PF00069] (14-296)
  IPR000719 Protein kinase domain [PS50011] (13-297)
  IPR000719 Protein kinase domain [SM00220] (13-297)
  IPR008271 Serine/threonine-protein kinase, active site [PS00108] (131-143)
  IPR011009 Protein kinase-like domain superfamily [SSF56112] (8-301)
  IPR017441 Protein kinase, ATP binding site [PS00107] (19-43)
  IPR050108 Cyclin-dependent kinase [PTHR24056] (10-300)

Solvent-accessible surface area: 14053 Å² total; per-residue (Å²): 54,62,128,30,9,67,74,71,28,104,69,15,76,45,118,82,13,29,26,15,66,0,69,41,111,151,96,113,80,72,3,11,0,41,66,63,142,106,95,74,53,9,113,80,27,36,144,13,8,196,68,0,137,76,77,28,2,8,57,44,80,84,56,32,135,36,117,58,37,22,21,6,1,27,37,59,18,86,46,22,0,70,74,20,14,125,79,67,77,124,16,10,76,102,75,82,2,41,39,5,0,85,35,0,0,83,0,0,48,57,0,7,142,39,52,3,0,1,21,35,1,40,5,66,3,0,30,0,15,146,102,35,55,0,24,0,24,59,0,30,86,0,82,41,63,93,153,94,92,91,24,29,0,0,3,22,5,0,55,15,122,74,22,63,14,2,1,0,0,5,0,0,2,0,0,0,13,0,22,19,12,79,39,10,2,60,7,156,47,41,39,40,0,0,85,24,0,1,31,9,44,5,85,6,36,70,125,10,62,125,41,2,156,80,31,110,159,7,159,78,89,173,27,1,74,34,126,154,55,69,39,6,80,168,49,2,152,80,67,17,88,89,55,16,29,66,0,0,72,22,0,3,81,24,56,35,93,84,10,49,75,8,122,101,0,31,96,12,66,15,35,107,93,165,242,153

B-factor: mean 29.47, std 11.91, range [14.03, 88.15]

Secondary structure (DSSP, 8-state):
-TTTEEEEEEEEESSS-EEEEEEETTT--EEEEEE----HHHHHHHHHHHHT-STTBPPEEEEEEETTEEEEEEE--SEEHHHHHHHSTT---HHHHHHHHHHHHHHHHHHHHTTEE-----GGGEEE-TT--EEE---TT-EETT---TT--HHHHTT----THHHHHHHHHHHHHHHHS--S---SSHHHHHHHHHHHH-SPPHHHHHHHHHSGGGTTPPP---SS---HHHHHTTTS-HHHHHHHHHHS-SSGGGS--HHHHHTSHHHH----